Protein 4LE1 (pdb70)

InterPro domains:
  IPR000792 Transcription regulator LuxR, C-terminal [PF00196] (137-190)
  IPR000792 Transcription regulator LuxR, C-terminal [PR00038] (138-152)
  IPR000792 Transcription regulator LuxR, C-terminal [PR00038] (152-168)
  IPR000792 Transcription regulator LuxR, C-terminal [PR00038] (168-180)
  IPR000792 Transcription regulator LuxR, C-terminal [PS50043] (131-196)
  IPR000792 Transcription regulator LuxR, C-terminal [SM00421] (135-192)
  IPR000792 Transcription regulator LuxR, C-terminal [cd06170] (138-194)
  IPR001789 Signal transduction response regulator, receiver domain [PF00072] (4-114)
  IPR001789 Signal transduction response regulator, receiver domain [PS50110] (3-117)
  IPR001789 Signal transduction response regulator, receiver domain [SM00448] (2-113)
  IPR011006 CheY-like superfamily [SSF52172] (1-129)
  IPR016032 Signal transduction response regulator, C-terminal effector [SSF46894] (122-198)
  IPR036388 Winged helix-like DNA-binding domain superfamily [G3DSA:1.10.10.10] (134-198)
  IPR039420 Transcriptional regulatory protein WalR-like [PTHR43214] (1-197)

Solvent-accessible surface area: 13191 Å² total; per-residue (Å²): 153,23,12,0,3,0,18,51,3,92,88,168,151,12,8,53,38,0,61,95,4,71,135,60,142,52,3,59,21,16,14,102,35,30,60,48,120,89,14,20,76,27,0,83,44,128,17,4,22,0,0,0,4,28,5,38,15,130,93,52,79,8,0,69,44,0,47,111,10,108,42,4,31,13,63,3,0,0,17,0,63,97,6,60,108,47,37,71,55,96,0,61,182,8,35,0,72,0,0,14,37,83,133,34,83,56,129,99,10,4,74,3,0,73,33,1,61,118,67,125,137,61,26,14,87,92,1,91,94,89,56,106,159,20,28,0,2,1,10,26,2,94,75,170,151,11,8,60,33,0,62,83,4,66,141,61,143,50,1,79,20,43,15,119,34,35,50,52,117,97,14,16,74,52,0,127,84,56,118,5,42,0,0,0,6,20,9,41,19,128,93,94,85,19,3,89,30,1,45,106,7,115,129,22,67,13,58,3,0,0,16,0,63,115,39,6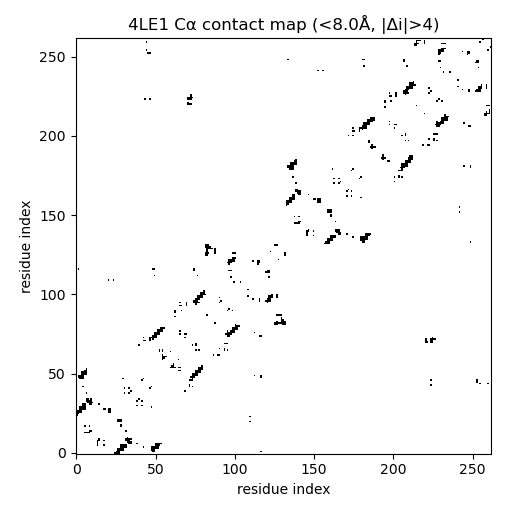1,132,36,46,12,81,79,0,7,106,8,39,3,50,0,0,15,34,85,135,48,97,51,63,40,10,5,87,4,0,72,34,1,62,118,45,124,53,61,19,15,95,115,0,48,78,144

Foldseek 3Di:
DAEEEEAPLVDPVNVVLQVVQCVDPPYHYPPHPQYDVSSVVCCQVVVGQAYEYEQPDPPPHDCVVVLSCLPSNHAYAYEYAAAEAPRLVSCVVSNHQHYDHPPDDSVVVSVSSVCVSVVHRYYDPRHNDRTD/DAEEEEAPLVDDVNVVLQVVQCVDPPYHYPDHPDYDVRSVVCCQVVVGQAYEYEQPDPPDHGCVVVLSCLPSNHAYAYEYAAADPPPLVSCVVSVHQHYDHPPDDSVVVSVSSVCVSVVHRHYDPRHNVD

GO terms:
  GO:0005515 protein binding (F, IPI)

Nearest PDB structures (foldseek):
  4le1-assembly1_A  TM=1.008E+00  e=4.288E-28  Bacillus subtilis subsp. subtilis str. 168
  5iul-assembly1_C  TM=8.807E-01  e=6.586E-21  Bacillus subtilis subsp. subtilis str. 168
  7ssi-assembly1_C  TM=8.775E-01  e=3.145E-20  Bacillus subtilis subsp. subtilis str. 168
  4ldz-assembly1_B  TM=8.624E-01  e=1.949E-19  Bacillus subtilis subsp. subtilis str. 168
  2qv0-assembly1_A  TM=7.656E-01  e=1.553E-06  Klebsiella pneumoniae

Structure (mmCIF, N/CA/C/O backbone):
data_4LE1
#
_entry.id   4LE1
#
_cell.length_a   45.732
_cell.length_b   91.634
_cell.length_c   62.106
_cell.angle_alpha   90.000
_cell.angle_beta   90.000
_cell.angle_gamma   90.000
#
_symmetry.space_group_name_H-M   'P 21 21 2'
#
loop_
_entity.id
_entity.type
_entity.pdbx_description
1 polymer 'Transcriptional regulatory protein DesR'
2 non-polymer GLYCEROL
3 non-polymer 'SULFATE ION'
4 non-polymer 'ACETATE ION'
5 water water
#
loop_
_atom_site.group_PDB
_atom_site.id
_atom_site.type_symbol
_atom_site.label_atom_id
_atom_site.label_alt_id
_atom_site.label_comp_id
_atom_site.label_asym_id
_atom_site.label_entity_id
_atom_site.label_seq_id
_atom_site.pdbx_PDB_ins_code
_atom_site.Cartn_x
_atom_site.Cartn_y
_atom_site.Cartn_z
_atom_site.occupancy
_atom_site.B_iso_or_equiv
_atom_site.auth_seq_id
_atom_site.auth_comp_id
_atom_site.auth_asym_id
_atom_site.auth_atom_id
_atom_site.pdbx_PDB_model_num
A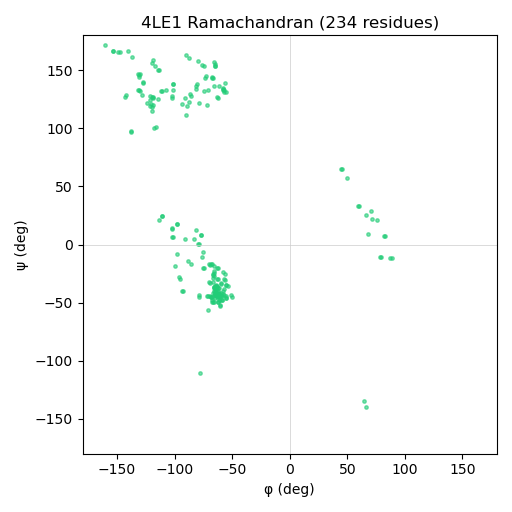TOM 1 N N . MET A 1 5 ? 13.651 14.289 26.047 1.00 34.46 1 MET A N 1
ATOM 2 C CA . MET A 1 5 ? 12.797 13.364 25.284 1.00 32.63 1 MET A CA 1
ATOM 3 C C . MET A 1 5 ? 12.845 13.648 23.800 1.00 30.77 1 MET A C 1
ATOM 4 O O . MET A 1 5 ? 12.755 14.805 23.389 1.00 30.66 1 MET A O 1
ATOM 9 N N . ILE A 1 6 ? 12.911 12.586 22.993 1.00 23.43 2 ILE A N 1
ATOM 10 C CA . ILE A 1 6 ? 12.897 12.687 21.534 1.00 19.27 2 ILE A CA 1
ATOM 11 C C . ILE A 1 6 ? 11.449 12.917 21.068 1.00 21.31 2 ILE A C 1
ATOM 12 O O . ILE A 1 6 ? 10.587 12.081 21.345 1.00 19.65 2 ILE A O 1
ATOM 17 N N . SER A 1 7 ? 11.191 14.034 20.354 1.00 17.18 3 SER A N 1
ATOM 18 C CA . SER A 1 7 ? 9.856 14.325 19.811 1.00 16.98 3 SER A CA 1
ATOM 19 C C . SER A 1 7 ? 9.711 13.648 18.447 1.00 20.21 3 SER A C 1
ATOM 20 O O . SER A 1 7 ? 10.598 13.761 17.595 1.00 18.92 3 SER A O 1
ATOM 23 N N . ILE A 1 8 ? 8.612 12.904 18.265 1.00 15.94 4 ILE A N 1
ATOM 24 C CA . ILE A 1 8 ? 8.363 12.136 17.042 1.00 15.08 4 ILE A CA 1
ATOM 25 C C . ILE A 1 8 ? 7.075 12.542 16.378 1.00 18.32 4 ILE A C 1
ATOM 26 O O . ILE A 1 8 ? 6.020 12.526 17.010 1.00 18.47 4 ILE A O 1
ATOM 31 N N . PHE A 1 9 ? 7.156 12.861 15.093 1.00 15.74 5 PHE A N 1
ATOM 32 C CA . PHE A 1 9 ? 6.000 13.180 14.269 1.00 15.09 5 PHE A CA 1
ATOM 33 C C . PHE A 1 9 ? 5.793 11.993 13.339 1.00 18.77 5 PHE A C 1
ATOM 34 O O . PHE A 1 9 ? 6.747 11.528 12.721 1.00 18.83 5 PHE A O 1
ATOM 42 N N . ILE A 1 10 ? 4.551 11.509 13.219 1.00 14.95 6 ILE A N 1
ATOM 43 C CA . ILE A 1 10 ? 4.262 10.374 12.332 1.00 13.47 6 ILE A CA 1
ATOM 44 C C . ILE A 1 10 ? 3.272 10.823 11.295 1.00 18.22 6 ILE A C 1
ATOM 45 O O . ILE A 1 10 ? 2.143 11.147 11.652 1.00 17.83 6 ILE A O 1
ATOM 50 N N . ALA A 1 11 ? 3.687 10.850 10.006 1.00 14.59 7 ALA A N 1
ATOM 51 C CA . ALA A 1 11 ? 2.791 11.297 8.951 1.00 15.71 7 ALA A CA 1
ATOM 52 C C . ALA A 1 11 ? 1.570 10.377 8.882 1.00 18.98 7 ALA A C 1
ATOM 53 O O . ALA A 1 11 ? 1.704 9.155 8.976 1.00 18.50 7 ALA A O 1
ATOM 55 N N . GLU A 1 12 ? 0.387 10.984 8.735 1.00 16.12 8 GLU A N 1
ATOM 56 C CA . GLU A 1 12 ? -0.897 10.294 8.570 1.00 15.61 8 GLU A CA 1
ATOM 57 C C . GLU A 1 12 ? -1.273 9.367 9.730 1.00 19.46 8 GLU A C 1
ATOM 58 O O . GLU A 1 12 ? -1.948 8.359 9.519 1.00 19.91 8 GLU A O 1
ATOM 64 N N . ASP A 1 13 ? -0.882 9.742 10.961 1.00 14.49 9 ASP A N 1
ATOM 65 C CA . ASP A 1 13 ? -1.168 8.941 12.145 1.00 13.45 9 ASP A CA 1
ATOM 66 C C . ASP A 1 13 ? -2.607 9.025 12.700 1.00 19.05 9 ASP A C 1
ATOM 67 O O . ASP A 1 13 ? -2.888 8.457 13.757 1.00 17.99 9 ASP A O 1
ATOM 72 N N . GLN A 1 14 ? -3.537 9.684 11.960 1.00 18.61 10 GLN A N 1
ATOM 73 C CA . GLN A 1 14 ? -4.971 9.652 12.295 1.00 19.44 10 GLN A CA 1
ATOM 74 C C . GLN A 1 14 ? -5.469 8.265 11.883 1.00 22.61 10 GLN A C 1
ATOM 75 O O . GLN A 1 14 ? -6.515 7.816 12.347 1.00 23.53 10 GLN A O 1
ATOM 81 N N . GLN A 1 15 ? -4.708 7.594 10.987 1.00 16.93 11 GLN A N 1
ATOM 82 C CA . GLN A 1 15 ? -5.018 6.253 10.524 1.00 17.47 11 GLN A CA 1
ATOM 83 C C . GLN A 1 15 ? -4.691 5.291 11.651 1.00 21.49 11 GLN A C 1
ATOM 84 O O . GLN A 1 15 ? -3.732 5.525 12.390 1.00 19.15 11 GLN A O 1
ATOM 90 N N . MET A 1 16 ? -5.502 4.245 11.816 1.00 19.47 12 MET A N 1
ATOM 91 C CA . MET A 1 16 ? -5.343 3.327 12.943 1.00 19.51 12 MET A CA 1
ATOM 92 C C . MET A 1 16 ? -4.004 2.618 13.096 1.00 21.18 12 MET A C 1
ATOM 93 O O . MET A 1 16 ? -3.522 2.524 14.217 1.00 19.60 12 MET A O 1
ATOM 98 N N . LEU A 1 17 ? -3.387 2.167 12.000 1.00 17.42 13 LEU A N 1
ATOM 99 C CA . LEU A 1 17 ? -2.097 1.464 12.066 1.00 17.49 13 LEU A CA 1
ATOM 100 C C . LEU A 1 17 ? -0.959 2.381 12.508 1.00 19.27 13 LEU A C 1
ATOM 101 O O . LEU A 1 17 ? -0.222 2.037 13.432 1.00 18.53 13 LEU A O 1
ATOM 106 N N . LEU A 1 18 ? -0.840 3.564 11.877 1.00 15.61 14 LEU A N 1
ATOM 107 C CA . LEU A 1 18 ? 0.196 4.538 12.219 1.00 14.37 14 LEU A CA 1
ATOM 108 C C . LEU A 1 18 ? -0.035 5.159 13.598 1.00 17.65 14 LEU A C 1
ATOM 109 O O . LEU A 1 18 ? 0.936 5.433 14.300 1.00 16.96 14 LEU A O 1
ATOM 114 N N . GLY A 1 19 ? -1.309 5.326 13.981 1.00 14.63 15 GLY A N 1
ATOM 115 C CA . GLY A 1 19 ? -1.701 5.796 15.306 1.00 14.40 15 GLY A CA 1
ATOM 116 C C . GLY A 1 19 ? -1.295 4.775 16.358 1.00 17.42 15 GLY A C 1
ATOM 117 O O . GLY A 1 19 ? -0.753 5.143 17.403 1.00 16.67 15 GLY A O 1
ATOM 118 N N . ALA A 1 20 ? -1.512 3.472 16.057 1.00 14.16 16 ALA A N 1
ATOM 119 C CA . ALA A 1 20 ? -1.131 2.367 16.948 1.00 14.23 16 ALA A CA 1
ATOM 120 C C . ALA A 1 20 ? 0.402 2.311 17.123 1.00 17.60 16 ALA A C 1
ATOM 121 O O . ALA A 1 20 ? 0.877 2.127 18.243 1.00 17.67 16 ALA A O 1
ATOM 123 N N . LEU A 1 21 ? 1.165 2.514 16.035 1.00 15.38 17 LEU A N 1
ATOM 124 C CA . LEU A 1 21 ? 2.634 2.547 16.099 1.00 14.74 17 LEU A CA 1
ATOM 125 C C . LEU A 1 21 ? 3.118 3.681 17.034 1.00 17.48 17 LEU A C 1
ATOM 126 O O . LEU A 1 21 ? 3.974 3.435 17.880 1.00 18.68 17 LEU A O 1
ATOM 131 N N . GLY A 1 22 ? 2.507 4.857 16.912 1.00 12.95 18 GLY A N 1
ATOM 132 C CA . GLY A 1 22 ? 2.786 6.009 17.759 1.00 13.24 18 GLY A CA 1
ATOM 133 C C . GLY A 1 22 ? 2.466 5.764 19.228 1.00 17.99 18 GLY A C 1
ATOM 134 O O . GLY A 1 22 ? 3.234 6.171 20.101 1.00 17.26 18 GLY A O 1
ATOM 135 N N . SER A 1 23 ? 1.347 5.077 19.518 1.00 16.20 19 SER A N 1
ATOM 136 C CA . SER A 1 23 ? 0.964 4.746 20.889 1.00 17.81 19 SER A CA 1
ATOM 137 C C . SER A 1 23 ? 2.047 3.863 21.537 1.00 21.28 19 SER A C 1
ATOM 138 O O . SER A 1 23 ? 2.460 4.126 22.675 1.00 19.58 19 SER A O 1
ATOM 141 N N . LEU A 1 24 ? 2.543 2.874 20.776 1.00 18.57 20 LEU A N 1
ATOM 142 C CA . LEU A 1 24 ? 3.620 1.959 21.190 1.00 19.61 20 LEU A CA 1
ATOM 143 C C . LEU A 1 24 ? 4.932 2.739 21.487 1.00 20.03 20 LEU A C 1
ATOM 144 O O . LEU A 1 24 ? 5.577 2.487 22.506 1.00 18.07 20 LEU A O 1
ATOM 149 N N A LEU A 1 25 ? 5.306 3.685 20.607 0.50 15.25 21 LEU A N 1
ATOM 150 N N B LEU A 1 25 ? 5.303 3.683 20.605 0.50 15.06 21 LEU A N 1
ATOM 151 C CA A LEU A 1 25 ? 6.509 4.508 20.794 0.50 14.65 21 LEU A CA 1
ATOM 152 C CA B LEU A 1 25 ? 6.505 4.507 20.779 0.50 14.35 21 LEU A CA 1
ATOM 153 C C A LEU A 1 25 ? 6.402 5.405 22.012 0.50 19.96 21 LEU A C 1
ATOM 154 C C B LEU A 1 25 ? 6.404 5.421 21.984 0.50 19.30 21 LEU A C 1
ATOM 155 O O A LEU A 1 25 ? 7.408 5.658 22.670 0.50 19.66 21 LEU A O 1
ATOM 156 O O B LEU A 1 25 ? 7.409 5.648 22.653 0.50 19.00 21 LEU A O 1
ATOM 165 N N A ASN A 1 26 ? 5.173 5.839 22.347 0.50 17.28 22 ASN A N 1
ATOM 166 N N B ASN A 1 26 ? 5.185 5.902 22.296 0.50 16.29 22 ASN A N 1
ATOM 167 C CA A ASN A 1 26 ? 4.899 6.667 23.519 0.50 18.44 22 ASN A CA 1
ATOM 168 C CA B ASN A 1 26 ? 4.950 6.761 23.455 0.50 17.30 22 ASN A CA 1
ATOM 169 C C A ASN A 1 26 ? 5.146 5.945 24.847 0.50 22.30 22 ASN A C 1
ATOM 170 C C B ASN A 1 26 ? 5.138 6.030 24.802 0.50 21.27 22 ASN A C 1
ATOM 171 O O A ASN A 1 26 ? 5.262 6.606 25.877 0.50 22.98 22 ASN A O 1
ATOM 172 O O B ASN A 1 26 ? 5.196 6.688 25.838 0.50 21.90 22 ASN A O 1
ATOM 181 N N A LEU A 1 27 ? 5.257 4.600 24.820 0.50 19.04 23 LEU A N 1
ATOM 182 N N B LEU A 1 27 ? 5.274 4.682 24.780 0.50 18.19 23 LEU A N 1
ATOM 183 C CA A LEU A 1 27 ? 5.570 3.795 26.007 0.50 20.86 23 LEU A CA 1
ATOM 184 C CA B LEU A 1 27 ? 5.550 3.868 25.974 0.50 20.16 23 LEU A CA 1
ATOM 185 C C A LEU A 1 27 ? 7.056 3.915 26.362 0.50 26.37 23 LEU A C 1
ATOM 186 C C B LEU A 1 27 ? 7.031 3.970 26.361 0.50 26.13 23 LEU A C 1
ATOM 187 O O A LEU A 1 27 ? 7.447 3.572 27.481 0.50 27.64 23 LEU A O 1
ATOM 188 O O B LEU A 1 27 ? 7.394 3.650 27.494 0.50 27.53 23 LEU A O 1
ATOM 197 N N . GLU A 1 28 ? 7.886 4.393 25.408 1.00 22.62 24 GLU A N 1
ATOM 198 C CA . GLU A 1 28 ? 9.323 4.572 25.639 1.00 23.03 24 GLU A CA 1
ATOM 199 C C . GLU A 1 28 ? 9.506 5.787 26.549 1.00 28.81 24 GLU A C 1
ATOM 200 O O . GLU A 1 28 ? 8.864 6.820 26.333 1.00 27.16 24 GLU A O 1
ATOM 206 N N . ASP A 1 29 ? 10.328 5.640 27.599 1.00 28.68 25 ASP A N 1
ATOM 207 C CA . ASP A 1 29 ? 10.581 6.687 28.601 1.00 29.88 25 ASP A CA 1
ATOM 208 C C . ASP A 1 29 ? 11.173 7.969 27.996 1.00 34.27 25 ASP A C 1
ATOM 209 O O . ASP A 1 29 ? 10.888 9.065 28.478 1.00 35.05 25 ASP A O 1
ATOM 214 N N . ASP A 1 30 ? 11.986 7.819 26.944 1.00 28.16 26 ASP A N 1
ATOM 215 C CA . ASP A 1 30 ? 12.720 8.901 26.289 1.00 26.78 26 ASP A CA 1
ATOM 216 C C . ASP A 1 30 ? 12.114 9.394 24.964 1.00 27.90 26 ASP A C 1
ATOM 217 O O . ASP A 1 30 ? 12.788 10.114 24.227 1.00 27.30 26 ASP A O 1
ATOM 222 N N . MET A 1 31 ? 10.864 9.021 24.664 1.00 23.41 27 MET A N 1
ATOM 223 C CA . MET A 1 31 ? 10.189 9.378 23.412 1.00 21.48 27 MET A CA 1
ATOM 224 C C . MET A 1 31 ? 8.796 9.929 23.622 1.00 26.80 27 MET A C 1
ATOM 225 O O . MET A 1 31 ? 8.093 9.512 24.533 1.00 27.62 27 MET A O 1
ATOM 230 N N . GLU A 1 32 ? 8.390 10.855 22.749 1.00 23.19 28 GLU A N 1
ATOM 231 C CA . GLU A 1 32 ? 7.060 11.447 22.790 1.00 23.03 28 GLU A CA 1
ATOM 232 C C . GLU A 1 32 ? 6.551 11.668 21.363 1.00 23.99 28 GLU A C 1
ATOM 233 O O . GLU A 1 32 ? 7.266 12.232 20.538 1.00 21.80 28 GLU A O 1
ATOM 239 N N . VAL A 1 33 ? 5.339 11.193 21.066 1.00 20.17 29 VAL A N 1
ATOM 240 C CA . VAL A 1 33 ? 4.744 11.382 19.739 1.00 18.86 29 VAL A CA 1
ATOM 241 C C . VAL A 1 33 ? 3.962 12.679 19.813 1.00 22.73 29 VAL A C 1
ATOM 242 O O . VAL A 1 33 ? 3.150 12.864 20.721 1.00 23.37 29 VAL A O 1
ATOM 246 N N . VAL A 1 34 ? 4.251 13.591 18.891 1.00 16.56 30 VAL A N 1
ATOM 247 C CA . VAL A 1 34 ? 3.634 14.913 18.844 1.00 16.75 30 VAL A CA 1
ATOM 248 C C . VAL A 1 34 ? 2.879 15.115 17.531 1.00 20.27 30 VAL A C 1
ATOM 249 O O . VAL A 1 34 ? 3.179 14.456 16.535 1.00 18.13 30 VAL A O 1
ATOM 253 N N . GLY A 1 35 ? 1.902 16.013 17.545 1.00 19.44 31 GLY A N 1
ATOM 254 C CA . GLY A 1 35 ? 1.113 16.332 16.359 1.00 19.58 31 GLY A CA 1
ATOM 255 C C . GLY A 1 35 ? 0.227 15.225 15.840 1.00 22.06 31 GLY A C 1
ATOM 256 O O . GLY A 1 35 ? -0.111 15.221 14.654 1.00 19.81 31 GLY A O 1
ATOM 257 N N . LYS A 1 36 ? -0.175 14.298 16.713 1.00 20.96 32 LYS A N 1
ATOM 258 C CA . LYS A 1 36 ? -1.040 13.178 16.329 1.00 21.95 32 LYS A CA 1
ATOM 259 C C . LYS A 1 36 ? -2.352 13.656 15.702 1.00 27.76 32 LYS A C 1
ATOM 260 O O . LYS A 1 36 ? -2.992 14.554 16.240 1.00 28.29 32 LYS A O 1
ATOM 266 N N . GLY A 1 37 ? -2.703 13.082 14.553 1.00 25.38 33 GLY A N 1
ATOM 267 C CA . GLY A 1 37 ? -3.931 13.413 13.833 1.00 25.87 33 GLY A CA 1
ATOM 268 C C . GLY A 1 37 ? -3.816 14.549 12.841 1.00 31.34 33 GLY A C 1
ATOM 269 O O . GLY A 1 37 ? -4.729 14.749 12.042 1.00 31.85 33 GLY A O 1
ATOM 270 N N . THR A 1 38 ? -2.710 15.301 12.866 1.00 28.22 34 THR A N 1
ATOM 271 C CA . THR A 1 38 ? -2.542 16.414 11.930 1.00 28.64 34 THR A CA 1
ATOM 272 C C . THR A 1 38 ? -2.223 15.871 10.541 1.00 32.18 34 THR A C 1
ATOM 273 O O . THR A 1 38 ? -1.382 14.975 10.401 1.00 30.05 34 THR A O 1
ATOM 277 N N . THR A 1 39 ? -2.926 16.372 9.526 1.00 30.03 35 THR A N 1
ATOM 278 C CA . THR A 1 39 ? -2.742 15.938 8.139 1.00 30.52 35 THR A CA 1
ATOM 279 C C . THR A 1 39 ? -2.823 17.137 7.184 1.00 38.56 35 THR A C 1
ATOM 280 O O . THR A 1 39 ? -3.236 18.215 7.606 1.00 40.19 35 THR A O 1
ATOM 284 N N . GLY A 1 40 ? -2.414 16.948 5.931 1.00 37.01 36 GLY A N 1
ATOM 285 C CA . GLY A 1 40 ? -2.425 17.992 4.909 1.00 39.42 36 GLY A CA 1
ATOM 286 C C . GLY A 1 40 ? -1.455 19.123 5.194 1.00 45.47 36 GLY A C 1
ATOM 287 O O . GLY A 1 40 ? -0.340 18.880 5.666 1.00 44.07 36 GLY A O 1
ATOM 288 N N . GLN A 1 41 ? -1.881 20.373 4.916 1.00 44.90 37 GLN A N 1
ATOM 289 C CA . GLN A 1 41 ? -1.084 21.583 5.157 1.00 45.49 37 GLN A CA 1
ATOM 290 C C . GLN A 1 41 ? -0.846 21.786 6.653 1.00 48.58 37 GLN A C 1
ATOM 291 O O . GLN A 1 41 ? 0.250 22.193 7.043 1.00 48.52 37 GLN A O 1
ATOM 297 N N . ASP A 1 42 ? -1.868 21.452 7.475 1.00 44.17 38 ASP A N 1
ATOM 298 C CA . ASP A 1 42 ? -1.900 21.476 8.942 1.00 43.81 38 ASP A CA 1
ATOM 299 C C . ASP A 1 42 ? -0.720 20.663 9.530 1.00 44.93 38 ASP A C 1
ATOM 300 O O . ASP A 1 42 ? -0.160 21.047 10.562 1.00 44.39 38 ASP A O 1
ATOM 305 N N . ALA A 1 43 ? -0.352 19.549 8.861 1.00 38.73 39 ALA A N 1
ATOM 306 C CA . ALA A 1 43 ? 0.775 18.689 9.221 1.00 36.02 39 ALA A CA 1
ATOM 307 C C . ALA A 1 43 ? 2.095 19.404 8.914 1.00 39.27 39 ALA A C 1
ATOM 308 O O . ALA A 1 43 ? 2.910 19.571 9.825 1.00 36.35 39 ALA A O 1
ATOM 310 N N . VAL A 1 44 ? 2.295 19.843 7.633 1.00 37.19 40 VAL A N 1
ATOM 311 C CA . VAL A 1 44 ? 3.491 20.565 7.164 1.00 37.96 40 VAL A CA 1
ATOM 312 C C . VAL A 1 44 ? 3.755 21.761 8.108 1.00 40.68 40 VAL A C 1
ATOM 313 O O . VAL A 1 44 ? 4.899 21.971 8.525 1.00 39.96 40 VAL A O 1
ATOM 317 N N . ASP A 1 45 ? 2.676 22.493 8.477 1.00 36.73 41 ASP A N 1
ATOM 318 C CA . ASP A 1 45 ? 2.705 23.626 9.404 1.00 37.65 41 ASP A CA 1
ATOM 319 C C . ASP A 1 45 ? 3.145 23.190 10.794 1.00 38.96 41 ASP A C 1
ATOM 320 O O . ASP A 1 45 ? 3.923 23.903 11.426 1.00 39.20 41 ASP A O 1
ATOM 325 N N . PHE A 1 46 ? 2.643 22.025 11.277 1.00 32.40 42 PHE A N 1
ATOM 326 C CA . PHE A 1 46 ? 3.025 21.510 12.592 1.00 29.69 42 PHE A CA 1
ATOM 327 C C . PHE A 1 46 ? 4.529 21.261 12.616 1.00 30.76 42 PHE A C 1
ATOM 328 O O . PHE A 1 46 ? 5.195 21.749 13.518 1.00 31.71 42 PHE A O 1
ATOM 336 N N . VAL A 1 47 ? 5.049 20.508 11.629 1.00 25.87 43 VAL A N 1
ATOM 337 C CA . VAL A 1 47 ? 6.469 20.155 11.498 1.00 24.92 43 VAL A CA 1
ATOM 338 C C . VAL A 1 47 ? 7.355 21.428 11.476 1.00 31.54 43 VAL A C 1
ATOM 339 O O . VAL A 1 47 ? 8.347 21.489 12.197 1.00 30.08 43 VAL A O 1
ATOM 343 N N . LYS A 1 48 ? 6.950 22.449 10.712 1.00 30.67 44 LYS A N 1
ATOM 344 C CA . LYS A 1 48 ? 7.702 23.704 10.600 1.00 32.89 44 LYS A CA 1
ATOM 345 C C . LYS A 1 48 ? 7.700 24.558 11.887 1.00 37.59 44 LYS A C 1
ATOM 346 O O . LYS A 1 48 ? 8.756 25.048 12.293 1.00 38.36 44 LYS A O 1
ATOM 352 N N . LYS A 1 49 ? 6.533 24.710 12.539 1.00 33.74 45 LYS A N 1
ATOM 353 C CA . LYS A 1 49 ? 6.384 25.494 13.768 1.00 34.27 45 LYS A CA 1
ATOM 354 C C . LYS A 1 49 ? 6.850 24.772 15.035 1.00 35.62 45 LYS A C 1
ATOM 355 O O . LYS A 1 49 ? 7.502 25.391 15.870 1.00 37.04 45 LYS A O 1
ATOM 357 N N . ARG A 1 50 ? 6.502 23.479 15.195 1.00 28.91 46 ARG A N 1
ATOM 358 C CA . ARG A 1 50 ? 6.858 22.710 16.391 1.00 27.21 46 ARG A CA 1
ATOM 359 C C . ARG A 1 50 ? 8.208 22.010 16.317 1.00 27.26 46 ARG A C 1
ATOM 360 O O . ARG A 1 50 ? 8.742 21.598 17.351 1.00 23.92 46 ARG A O 1
ATOM 368 N N . GLN A 1 51 ? 8.780 21.913 15.101 1.00 22.38 47 GLN A N 1
ATOM 369 C CA . GLN A 1 51 ? 10.096 21.326 14.857 1.00 20.83 47 GLN A CA 1
ATOM 370 C C . GLN A 1 51 ? 10.351 19.988 15.586 1.00 21.65 47 GLN A C 1
ATOM 371 O O . GLN A 1 51 ? 11.232 19.934 16.457 1.00 20.51 47 GLN A O 1
ATOM 377 N N . PRO A 1 52 ? 9.604 18.904 15.258 1.00 16.83 48 PRO A N 1
ATOM 378 C CA . PRO A 1 52 ? 9.867 17.615 15.925 1.00 15.54 48 PRO A CA 1
ATOM 379 C C . PRO A 1 52 ? 11.253 17.092 15.562 1.00 19.37 48 PRO A C 1
ATOM 380 O O . PRO A 1 52 ? 11.777 17.440 14.505 1.00 19.31 48 PRO A O 1
ATOM 384 N N . ASP A 1 53 ? 11.850 16.277 16.431 1.00 15.50 49 ASP A N 1
ATOM 385 C CA . ASP A 1 53 ? 13.197 15.757 16.182 1.00 14.86 49 ASP A CA 1
ATOM 386 C C . ASP A 1 53 ? 13.224 14.785 15.026 1.00 16.58 49 ASP A C 1
ATOM 387 O O . ASP A 1 53 ? 14.140 14.820 14.199 1.00 13.53 49 ASP A O 1
ATOM 392 N N . VAL A 1 54 ? 12.246 13.878 15.011 1.00 14.65 50 VAL A N 1
ATOM 393 C CA . VAL A 1 54 ? 12.134 12.774 14.072 1.00 13.74 50 VAL A CA 1
ATOM 394 C C . VAL A 1 54 ? 10.764 12.760 13.404 1.00 18.28 50 VAL A C 1
ATOM 395 O O . VAL A 1 54 ? 9.747 13.015 14.066 1.00 17.63 50 VAL A O 1
ATOM 399 N N . CYS A 1 55 ? 10.745 12.477 12.081 1.00 15.90 51 CYS A N 1
ATOM 400 C CA . CYS A 1 55 ? 9.533 12.323 11.270 1.00 15.53 51 CYS A CA 1
ATOM 401 C C . CYS A 1 55 ? 9.503 10.890 10.704 1.00 17.47 51 CYS A C 1
ATOM 402 O O . CYS A 1 55 ? 10.408 10.510 9.971 1.00 16.50 51 CYS A O 1
ATOM 405 N N . ILE A 1 56 ? 8.463 10.108 11.026 1.00 14.43 52 ILE A N 1
ATOM 406 C CA . ILE A 1 56 ? 8.306 8.734 10.522 1.00 12.89 52 ILE A CA 1
ATOM 407 C C . ILE A 1 56 ? 7.272 8.715 9.401 1.00 18.73 52 ILE A C 1
ATOM 408 O O . ILE A 1 56 ? 6.157 9.211 9.579 1.00 15.70 52 ILE A O 1
ATOM 413 N N . MET A 1 57 ? 7.643 8.139 8.248 1.00 18.39 53 MET A N 1
ATOM 414 C CA . MET A 1 57 ? 6.737 8.073 7.109 1.00 21.80 53 MET A CA 1
ATOM 415 C C . MET A 1 57 ? 6.634 6.670 6.531 1.00 21.18 53 MET A C 1
ATOM 416 O O . MET A 1 57 ? 7.650 6.036 6.235 1.00 18.72 53 MET A O 1
ATOM 421 N N . ASP A 1 58 ? 5.400 6.218 6.303 1.00 16.44 54 ASP A N 1
ATOM 422 C CA . ASP A 1 58 ? 5.114 4.979 5.611 1.00 15.47 54 ASP A CA 1
ATOM 423 C C . ASP A 1 58 ? 5.012 5.379 4.119 1.00 19.34 54 ASP A C 1
ATOM 424 O O . ASP A 1 58 ? 4.092 6.091 3.726 1.00 19.67 54 ASP A O 1
ATOM 429 N N . ILE A 1 59 ? 5.969 4.943 3.298 1.00 15.52 55 ILE A N 1
ATOM 430 C CA . ILE A 1 59 ? 5.971 5.318 1.874 1.00 16.58 55 ILE A CA 1
ATOM 431 C C . ILE A 1 59 ? 5.078 4.460 0.982 1.00 21.81 55 ILE A C 1
ATOM 432 O O . ILE A 1 59 ? 5.072 4.648 -0.245 1.00 23.41 55 ILE A O 1
ATOM 437 N N . GLU A 1 60 ? 4.328 3.534 1.584 1.00 17.64 56 GLU A N 1
ATOM 438 C CA . GLU A 1 60 ? 3.446 2.627 0.835 1.00 18.47 56 GLU A CA 1
ATOM 439 C C . GLU A 1 60 ? 1.978 2.899 1.059 1.00 24.19 56 GLU A C 1
ATOM 440 O O . GLU A 1 60 ? 1.147 2.026 0.815 1.00 24.67 56 GLU A O 1
ATOM 446 N N A MET A 1 61 ? 1.657 4.116 1.506 0.50 20.73 57 MET A N 1
ATOM 447 N N B MET A 1 61 ? 1.652 4.116 1.511 0.50 21.12 57 MET A N 1
ATOM 448 C CA A MET A 1 61 ? 0.289 4.549 1.765 0.50 21.68 57 MET A CA 1
ATOM 449 C CA B MET A 1 61 ? 0.283 4.548 1.788 0.50 22.22 57 MET A CA 1
ATOM 450 C C A MET A 1 61 ? -0.424 4.819 0.447 0.50 27.19 57 MET A C 1
ATOM 451 C C B MET A 1 61 ? -0.454 4.864 0.492 0.50 28.14 57 MET A C 1
ATOM 452 O O A MET A 1 61 ? 0.101 5.586 -0.359 0.50 27.87 57 MET A O 1
ATOM 453 O O B MET A 1 61 ? -0.005 5.752 -0.227 0.50 28.58 57 MET A O 1
ATOM 462 N N A PRO A 1 62 ? -1.583 4.172 0.172 0.50 24.79 58 PRO A N 1
ATOM 463 N N B PRO A 1 62 ? -1.571 4.167 0.162 0.50 26.47 58 PRO A N 1
ATOM 464 C CA A PRO A 1 62 ? -2.264 4.394 -1.116 0.50 26.13 58 PRO A CA 1
ATOM 465 C CA B PRO A 1 62 ? -2.270 4.445 -1.109 0.50 28.12 58 PRO A CA 1
ATOM 466 C C A PRO A 1 62 ? -2.719 5.838 -1.292 0.50 30.20 58 PRO A C 1
ATOM 467 C C B PRO A 1 62 ? -2.779 5.878 -1.247 0.50 33.28 58 PRO A C 1
ATOM 468 O O A PRO A 1 62 ? -3.248 6.432 -0.351 0.50 29.06 58 PRO A O 1
ATOM 469 O O B PRO A 1 62 ? -3.130 6.500 -0.246 0.50 32.00 58 PRO A O 1
ATOM 476 N N A GLY A 1 63 ? -2.467 6.392 -2.477 0.50 28.53 59 GLY A N 1
ATOM 477 N N B GLY A 1 63 ? -2.799 6.383 -2.481 0.50 32.55 59 GLY A N 1
ATOM 478 C CA A GLY A 1 63 ? -2.777 7.783 -2.795 0.50 29.92 59 GLY A CA 1
ATOM 479 C CA B GLY A 1 63 ? -3.216 7.751 -2.776 0.50 34.24 59 GLY A CA 1
ATOM 480 C C A GLY A 1 63 ? -1.738 8.750 -2.247 0.50 34.94 59 GLY A C 1
ATOM 481 C C B GLY A 1 63 ? -2.074 8.709 -2.509 0.50 40.90 59 GLY A C 1
ATOM 482 O O A GLY A 1 63 ? -1.974 9.962 -2.219 0.50 36.46 59 GLY A O 1
ATOM 483 O O B GLY A 1 63 ? -1.340 9.072 -3.435 0.50 41.45 59 GLY A O 1
ATOM 484 N N A LYS A 1 64 ? -0.582 8.205 -1.794 0.50 30.13 60 LYS A N 1
ATOM 485 N N B LYS A 1 64 ? -1.874 9.074 -1.223 0.50 38.14 60 LYS A N 1
ATOM 486 C CA A LYS A 1 64 ? 0.584 8.905 -1.220 0.50 29.30 60 LYS A CA 1
ATOM 487 C CA B LYS A 1 64 ? -0.782 9.946 -0.777 0.50 38.15 60 LYS A CA 1
ATOM 488 C C A LYS A 1 64 ? 1.843 8.013 -1.327 0.50 3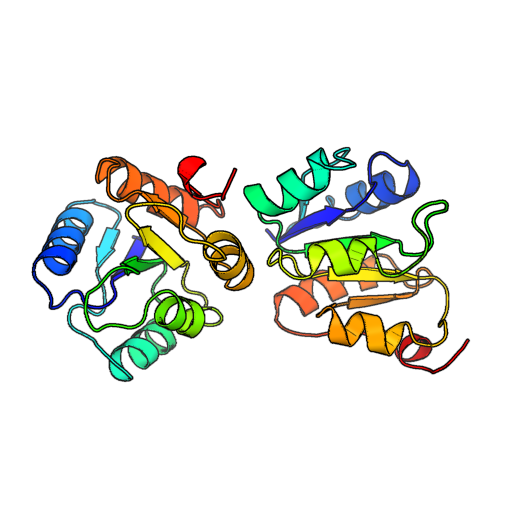4.65 60 LYS A C 1
ATOM 489 C C B LYS A 1 64 ? 0.498 9.088 -0.706 0.50 41.80 60 LYS A C 1
ATOM 490 O O A LYS A 1 64 ? 2.833 8.220 -0.607 0.50 32.95 60 LYS A O 1
ATOM 491 O O B LYS A 1 64 ? 1.043 8.870 0.374 0.50 39.32 60 LYS A O 1
ATOM 494 N N A THR A 1 65 ? 1.783 7.007 -2.231 0.50 33.49 61 THR A N 1
ATOM 495 N N B THR A 1 65 ? 0.953 8.597 -1.881 0.50 40.64 61 THR A N 1
ATOM 496 C CA A THR A 1 65 ? 2.842 6.030 -2.486 0.50 33.72 61 THR A CA 1
ATOM 497 C CA B THR A 1 65 ? 2.068 7.665 -2.052 0.50 40.86 61 THR A CA 1
ATOM 498 C C A THR A 1 65 ? 4.050 6.675 -3.151 0.50 40.02 61 THR A C 1
ATOM 499 C C B THR A 1 65 ? 3.421 8.270 -2.442 0.50 46.02 61 THR A C 1
ATOM 500 O O A THR A 1 65 ? 3.918 7.332 -4.187 0.50 41.21 61 THR A O 1
ATOM 501 O O B THR A 1 65 ? 3.539 9.482 -2.653 0.50 46.79 61 THR A O 1
ATOM 504 N N A GLY A 1 66 ? 5.211 6.485 -2.532 0.50 36.35 62 GLY A N 1
ATOM 505 N N B GLY A 1 66 ? 4.423 7.391 -2.515 0.50 41.49 62 GLY A N 1
ATOM 506 C CA A GLY A 1 66 ? 6.472 7.035 -3.005 0.50 36.77 62 GLY A CA 1
ATOM 507 C CA B GLY A 1 66 ? 5.788 7.696 -2.915 0.50 41.12 62 GLY A CA 1
ATOM 508 C C A GLY A 1 66 ? 7.159 7.930 -1.995 0.50 40.41 62 GLY A C 1
ATOM 509 C C B GLY A 1 66 ? 6.642 8.406 -1.890 0.50 42.59 62 GLY A C 1
ATOM 510 O O A GLY A 1 66 ? 6.676 8.112 -0.872 0.50 39.12 62 GLY A O 1
ATOM 511 O O B GLY A 1 66 ? 6.175 8.779 -0.809 0.50 41.03 62 GLY A O 1
ATOM 512 N N A LEU A 1 67 ? 8.288 8.510 -2.415 0.50 37.73 63 LEU A N 1
ATOM 513 N N B LEU A 1 67 ? 7.916 8.614 -2.265 0.50 38.70 63 LEU A N 1
ATOM 514 C CA A LEU A 1 67 ? 9.149 9.370 -1.610 0.50 36.91 63 LEU A CA 1
ATOM 515 C CA B LEU A 1 67 ? 8.936 9.305 -1.480 0.50 37.18 63 LEU A CA 1
ATOM 516 C C A LEU A 1 67 ? 8.751 10.849 -1.538 0.50 40.92 63 LEU A C 1
ATOM 517 C C B LEU A 1 67 ? 8.675 10.809 -1.460 0.50 41.01 63 LEU A C 1
ATOM 518 O O A LEU A 1 67 ? 9.399 11.588 -0.799 0.50 39.72 63 LEU A O 1
ATOM 519 O O B LEU A 1 67 ? 9.352 11.526 -0.726 0.50 39.79 63 LEU A O 1
ATOM 528 N N . GLU A 1 68 ? 7.698 11.281 -2.271 1.00 38.88 64 GLU A N 1
ATOM 529 C CA . GLU A 1 68 ? 7.291 12.694 -2.365 1.00 40.36 64 GLU A CA 1
ATOM 530 C C . GLU A 1 68 ? 6.961 13.391 -1.034 1.00 44.22 64 GLU A C 1
ATOM 531 O O . GLU A 1 68 ? 7.467 14.492 -0.793 1.00 44.13 64 GLU A O 1
ATOM 533 N N . ALA A 1 69 ? 6.163 12.728 -0.161 1.00 40.52 65 ALA A N 1
ATOM 534 C CA . ALA A 1 69 ? 5.792 13.238 1.169 1.00 39.78 65 ALA A CA 1
ATOM 535 C C . ALA A 1 69 ? 7.032 13.383 2.071 1.00 43.37 65 ALA A C 1
ATOM 536 O O . ALA A 1 69 ? 7.136 14.349 2.840 1.00 43.35 65 ALA A O 1
ATOM 538 N N . ALA A 1 70 ? 7.991 12.436 1.936 1.00 38.51 66 ALA A N 1
ATOM 539 C CA . ALA A 1 70 ? 9.253 12.473 2.669 1.00 37.23 66 ALA A CA 1
ATOM 540 C C . ALA A 1 70 ? 10.130 1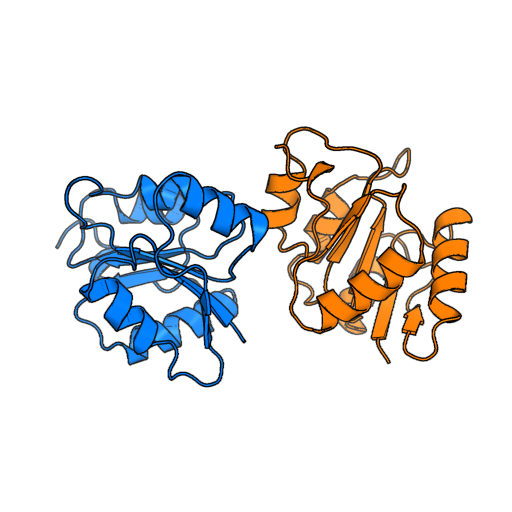3.587 2.095 1.00 41.32 66 ALA A C 1
ATOM 541 O O . ALA A 1 70 ? 10.676 14.371 2.867 1.00 40.90 66 ALA A O 1
ATOM 543 N N . GLU A 1 71 ? 10.203 13.703 0.747 1.00 39.37 67 GLU A N 1
ATOM 544 C CA . GLU A 1 71 ? 10.964 14.746 0.040 1.00 40.52 67 GLU A CA 1
ATOM 545 C C . GLU A 1 71 ? 10.420 16.153 0.361 1.00 44.64 67 GLU A C 1
ATOM 546 O O . GLU A 1 71 ? 11.187 17.107 0.369 1.00 45.08 67 GLU A O 1
ATOM 552 N N . GLU A 1 72 ? 9.108 16.263 0.662 1.00 40.65 68 GLU A N 1
ATOM 553 C CA . GLU A 1 72 ? 8.421 17.501 1.042 1.00 41.60 68 GLU A CA 1
ATOM 554 C C . GLU A 1 72 ? 8.923 18.019 2.414 1.00 45.31 68 GLU A C 1
ATOM 555 O O . GLU A 1 72 ? 8.826 19.221 2.679 1.00 45.54 68 GLU A O 1
ATOM 561 N N . LEU A 1 73 ? 9.424 17.108 3.286 1.00 40.17 69 LEU A N 1
ATOM 562 C CA . LEU A 1 73 ? 9.925 17.452 4.621 1.00 39.49 69 LEU A CA 1
ATOM 563 C C . LEU A 1 73 ? 11.456 17.498 4.713 1.00 43.62 69 LEU A C 1
ATOM 564 O O . LEU A 1 73 ? 11.986 17.686 5.812 1.00 43.63 69 LEU A O 1
ATOM 569 N N . LYS A 1 74 ? 12.167 17.361 3.567 1.00 40.12 70 LYS A N 1
ATOM 570 C CA . LYS A 1 74 ? 13.638 17.344 3.487 1.00 40.29 70 LYS A CA 1
ATOM 571 C C . LYS A 1 74 ? 14.345 18.576 4.067 1.00 44.77 70 LYS A C 1
ATOM 572 O O . LYS A 1 74 ? 15.478 18.455 4.535 1.00 44.57 70 LYS A O 1
ATOM 578 N N . ASP A 1 75 ? 13.688 19.748 4.021 1.00 42.14 71 ASP A N 1
ATOM 579 C CA . ASP A 1 75 ? 14.255 21.009 4.496 1.00 43.05 71 ASP A CA 1
ATOM 580 C C . ASP A 1 75 ? 13.580 21.564 5.760 1.00 44.66 71 ASP A C 1
ATOM 581 O O . ASP A 1 75 ? 13.671 22.763 6.028 1.00 45.59 71 ASP A O 1
ATOM 586 N N . THR A 1 76 ? 12.952 20.686 6.563 1.00 38.14 72 THR A N 1
ATOM 587 C CA . THR A 1 76 ? 12.270 21.077 7.810 1.00 36.32 72 THR A CA 1
ATOM 588 C C . THR A 1 76 ? 13.123 20.951 9.089 1.00 37.22 72 THR A C 1
ATOM 589 O O . THR A 1 76 ? 12.762 21.500 10.130 1.00 39.04 72 THR A O 1
ATOM 593 N N A GLY A 1 77 ? 14.251 20.262 8.988 0.50 31.48 73 GLY A N 1
ATOM 594 N N B GLY A 1 77 ? 14.183 20.165 9.022 0.50 31.34 73 GLY A N 1
ATOM 595 C CA A GLY A 1 77 ? 15.138 20.024 10.122 0.50 29.97 73 GLY A CA 1
ATOM 596 C CA B GLY A 1 77 ? 15.030 19.918 10.180 0.50 29.75 73 GLY A CA 1
ATOM 597 C C A GLY A 1 77 ? 14.804 18.729 10.834 0.50 28.55 73 GLY A C 1
ATOM 598 C C B GLY A 1 77 ? 14.728 18.602 10.871 0.50 28.07 73 GLY A C 1
ATOM 599 O O A GLY A 1 77 ? 15.547 18.288 11.709 0.50 27.56 73 GLY A O 1
ATOM 600 O O B GLY A 1 77 ? 15.584 18.091 11.593 0.50 27.07 73 GLY A O 1
ATOM 601 N N A CYS A 1 78 ? 13.673 18.118 10.461 0.50 22.34 74 CYS A N 1
ATOM 602 N N B CYS A 1 78 ? 13.512 18.033 10.676 0.50 21.91 74 CYS A N 1
ATOM 603 C CA A CYS A 1 78 ? 13.189 16.863 11.012 0.50 20.54 74 CYS A CA 1
ATOM 604 C CA B CYS A 1 78 ? 13.204 16.747 11.308 0.50 20.16 74 CYS A CA 1
ATOM 605 C C A CYS A 1 78 ? 14.027 15.714 10.446 0.50 22.81 74 CYS A C 1
ATOM 606 C C B CYS A 1 78 ? 13.923 15.601 10.602 0.50 22.15 74 CYS A C 1
ATOM 607 O O A CYS A 1 78 ? 14.290 15.694 9.245 0.50 22.34 74 CYS A O 1
ATOM 608 O O B CYS A 1 78 ? 13.985 15.583 9.372 0.50 21.61 74 CYS A O 1
ATOM 613 N N A LYS A 1 79 ? 14.458 14.770 11.307 0.50 17.96 75 LYS A N 1
ATOM 614 N N B LYS A 1 79 ? 14.552 14.703 11.386 0.50 16.70 75 LYS A N 1
ATOM 615 C CA A LYS A 1 79 ? 15.238 13.608 10.865 0.50 16.43 75 LYS A CA 1
ATOM 616 C CA B LYS A 1 79 ? 15.298 13.565 10.841 0.50 15.02 75 LYS A CA 1
ATOM 617 C C A LYS A 1 79 ? 14.240 12.548 10.376 0.50 17.92 75 LYS A C 1
ATOM 618 C C B LYS A 1 79 ? 14.302 12.497 10.379 0.50 17.23 75 LYS A C 1
ATOM 619 O O A LYS A 1 79 ? 13.456 12.026 11.166 0.50 16.93 75 LYS A O 1
ATOM 620 O O B LYS A 1 79 ? 13.575 11.927 11.191 0.50 16.21 75 LYS A O 1
ATOM 631 N N . ILE A 1 80 ? 14.219 12.294 9.064 1.00 13.35 76 ILE A N 1
ATOM 632 C CA . ILE A 1 80 ? 13.262 11.368 8.453 1.00 11.81 76 ILE A CA 1
ATOM 633 C C . ILE A 1 80 ? 13.634 9.905 8.570 1.00 14.28 76 ILE A C 1
ATOM 634 O O . ILE A 1 80 ? 14.755 9.501 8.243 1.00 14.03 76 ILE A O 1
ATOM 639 N N . ILE A 1 81 ? 12.643 9.109 8.940 1.00 10.23 77 ILE A N 1
ATOM 640 C CA . ILE A 1 81 ? 12.738 7.659 8.974 1.00 10.38 77 ILE A CA 1
ATOM 641 C C . ILE A 1 81 ? 11.608 7.138 8.109 1.00 15.33 77 ILE A C 1
ATOM 642 O O . ILE A 1 81 ? 10.443 7.431 8.371 1.00 15.62 77 ILE A O 1
ATOM 647 N N . ILE A 1 82 ? 11.957 6.371 7.078 1.00 11.28 78 ILE A N 1
ATOM 648 C CA . ILE A 1 82 ? 10.994 5.785 6.150 1.00 11.70 78 ILE A CA 1
ATOM 649 C C . ILE A 1 82 ? 10.758 4.315 6.464 1.00 12.94 78 ILE A C 1
ATOM 650 O O . ILE A 1 82 ? 11.709 3.584 6.717 1.00 13.10 78 ILE A O 1
ATOM 655 N N . LEU A 1 83 ? 9.490 3.880 6.396 1.00 12.13 79 LEU A N 1
ATOM 656 C CA . LEU A 1 83 ? 9.077 2.481 6.568 1.00 11.74 79 LEU A CA 1
ATOM 657 C C . LEU A 1 83 ? 8.585 1.962 5.220 1.00 15.35 79 LEU A C 1
ATOM 658 O O . LEU A 1 83 ? 7.785 2.625 4.541 1.00 14.87 79 LEU A O 1
ATOM 663 N N . THR A 1 84 ? 9.066 0.765 4.833 1.00 12.81 80 THR A N 1
ATOM 664 C CA . THR A 1 84 ? 8.719 0.131 3.564 1.00 13.64 80 THR A CA 1
ATOM 665 C C . THR A 1 84 ? 8.715 -1.390 3.739 1.00 18.66 80 THR A C 1
ATOM 666 O O . THR A 1 84 ? 9.221 -1.889 4.744 1.00 18.33 80 THR A O 1
ATOM 670 N N . THR A 1 85 ? 8.133 -2.127 2.782 1.00 16.17 81 THR A N 1
ATOM 671 C CA . THR A 1 85 ? 8.071 -3.590 2.865 1.00 16.75 81 THR A CA 1
ATOM 672 C C . THR A 1 85 ? 9.253 -4.245 2.156 1.00 20.91 81 THR A C 1
ATOM 673 O O . THR A 1 85 ? 9.764 -5.252 2.640 1.00 21.00 81 THR A O 1
ATOM 677 N N . PHE A 1 86 ? 9.648 -3.706 0.991 1.00 17.37 82 PHE A N 1
ATOM 678 C CA . PHE A 1 86 ? 10.726 -4.260 0.175 1.00 18.92 82 PHE A CA 1
ATOM 679 C C . PHE A 1 86 ? 11.372 -3.166 -0.681 1.00 22.79 82 PHE A C 1
ATOM 680 O O . PHE A 1 86 ? 10.822 -2.061 -0.800 1.00 19.91 82 PHE A O 1
ATOM 688 N N . ALA A 1 87 ? 12.544 -3.480 -1.265 1.00 21.25 83 ALA A N 1
ATOM 689 C CA . ALA A 1 87 ? 13.288 -2.546 -2.107 1.00 21.57 83 ALA A CA 1
ATOM 690 C C . ALA A 1 87 ? 12.545 -2.239 -3.395 1.00 23.88 83 ALA A C 1
ATOM 691 O O . ALA A 1 87 ? 11.892 -3.122 -3.943 1.00 22.96 83 ALA A O 1
ATOM 693 N N . ARG A 1 88 ? 12.624 -0.977 -3.862 1.00 19.87 84 ARG A N 1
ATOM 694 C CA . ARG A 1 88 ? 12.039 -0.571 -5.146 1.00 21.00 84 ARG A CA 1
ATOM 695 C C . ARG A 1 88 ? 13.120 0.199 -5.923 1.00 26.79 84 ARG A C 1
ATOM 696 O O . ARG A 1 88 ? 13.921 0.885 -5.283 1.00 24.84 84 ARG A O 1
ATOM 704 N N . PRO A 1 89 ? 13.203 0.076 -7.272 1.00 25.44 85 PRO A N 1
ATOM 705 C CA . PRO A 1 89 ? 14.274 0.770 -8.009 1.00 26.58 85 PRO A CA 1
ATOM 706 C C . PRO A 1 89 ? 14.292 2.274 -7.826 1.00 29.16 85 PRO A C 1
ATOM 707 O O . PRO A 1 89 ? 13.246 2.913 -7.857 1.00 28.28 85 PRO A O 1
ATOM 711 N N . GLY A 1 90 ? 15.487 2.809 -7.589 1.00 25.64 86 GLY A N 1
ATOM 712 C CA . GLY A 1 90 ? 15.703 4.239 -7.395 1.00 25.11 86 GLY A CA 1
ATOM 713 C C . GLY A 1 90 ? 15.341 4.823 -6.041 1.00 25.02 86 GLY A C 1
ATOM 714 O O . GLY A 1 90 ? 15.689 5.976 -5.776 1.00 24.21 86 GLY A O 1
ATOM 715 N N . TYR A 1 91 ? 14.649 4.053 -5.180 1.00 19.77 87 TYR A N 1
ATOM 716 C CA . TYR A 1 91 ? 14.215 4.500 -3.850 1.00 18.46 87 TYR A CA 1
ATOM 717 C C . TYR A 1 91 ? 15.351 4.803 -2.888 1.00 22.52 87 TYR A C 1
ATOM 718 O O . TYR A 1 91 ? 15.277 5.790 -2.159 1.00 21.20 87 TYR A O 1
ATOM 727 N N . PHE A 1 92 ? 16.375 3.944 -2.846 1.00 19.95 88 PHE A N 1
ATOM 728 C CA . PHE A 1 92 ? 17.522 4.136 -1.956 1.00 19.37 88 PHE A CA 1
ATOM 729 C C . PHE A 1 92 ? 18.226 5.463 -2.294 1.00 20.63 88 PHE A C 1
ATOM 730 O O . PHE A 1 92 ? 18.469 6.265 -1.392 1.00 18.17 88 PHE A O 1
ATOM 738 N N . GLN A 1 93 ? 18.490 5.701 -3.594 1.00 19.60 89 GLN A N 1
ATOM 739 C CA . GLN A 1 93 ? 19.138 6.911 -4.107 1.00 21.46 89 GLN A CA 1
ATOM 740 C C . GLN A 1 93 ? 18.326 8.169 -3.789 1.00 25.83 89 GLN A C 1
ATOM 741 O O . GLN A 1 93 ? 18.911 9.169 -3.366 1.00 25.39 89 GLN A O 1
ATOM 743 N N . ARG A 1 94 ? 16.997 8.112 -3.977 1.00 22.70 90 ARG A N 1
ATOM 744 C CA . ARG A 1 94 ? 16.097 9.233 -3.677 1.00 22.49 90 ARG A CA 1
ATOM 745 C C . ARG A 1 94 ? 16.084 9.525 -2.177 1.00 23.09 90 ARG A C 1
ATOM 746 O O . ARG A 1 94 ? 16.113 10.693 -1.788 1.00 22.83 90 ARG A O 1
ATOM 754 N N . ALA A 1 95 ? 16.052 8.465 -1.338 1.00 18.19 91 ALA A N 1
ATOM 755 C CA . ALA A 1 95 ? 16.058 8.613 0.119 1.00 16.37 91 ALA A CA 1
ATOM 756 C C . ALA A 1 95 ? 17.366 9.291 0.566 1.00 20.57 91 ALA A C 1
ATOM 757 O O . ALA A 1 95 ? 17.305 10.298 1.280 1.00 19.90 91 ALA A O 1
ATOM 759 N N . ILE A 1 96 ? 18.534 8.800 0.086 1.00 18.92 92 ILE A N 1
ATOM 760 C CA . ILE A 1 96 ? 19.838 9.384 0.449 1.00 20.85 92 ILE A CA 1
ATOM 761 C C . ILE A 1 96 ? 19.932 10.873 0.058 1.00 28.06 92 ILE A C 1
ATOM 762 O O . ILE A 1 96 ? 20.348 11.681 0.892 1.00 27.32 92 ILE A O 1
ATOM 767 N N . LYS A 1 97 ? 19.477 11.224 -1.173 1.00 25.98 93 LYS A N 1
ATOM 768 C CA . LYS A 1 97 ? 19.470 12.598 -1.696 1.00 27.26 93 LYS A CA 1
ATOM 769 C C . LYS A 1 97 ? 18.562 13.546 -0.897 1.00 31.03 93 LYS A C 1
ATOM 770 O O . LYS A 1 97 ? 18.908 14.718 -0.727 1.00 31.39 93 LYS A O 1
ATOM 776 N N . ALA A 1 98 ? 17.421 13.041 -0.394 1.00 27.11 94 ALA A N 1
ATOM 777 C CA . ALA A 1 98 ? 16.463 13.812 0.424 1.00 26.37 94 ALA A CA 1
ATOM 778 C C . ALA A 1 98 ? 16.924 13.964 1.887 1.00 26.79 94 ALA A C 1
ATOM 779 O O . ALA A 1 98 ? 16.220 14.568 2.700 1.00 27.40 94 ALA A O 1
ATOM 781 N N . GLY A 1 99 ? 18.086 13.403 2.203 1.00 20.87 95 GLY A N 1
ATOM 782 C CA . GLY A 1 99 ? 18.670 13.470 3.537 1.00 19.57 95 GLY A CA 1
ATOM 783 C C . GLY A 1 99 ? 18.005 12.555 4.546 1.00 20.03 95 GLY A C 1
ATOM 784 O O . GLY A 1 99 ? 18.144 12.775 5.750 1.00 18.29 95 GLY A O 1
ATOM 785 N N . VAL A 1 100 ? 17.292 11.509 4.067 1.00 15.72 96 VAL A N 1
ATOM 786 C CA . VAL A 1 100 ? 16.630 10.514 4.914 1.00 13.74 96 VAL A CA 1
ATOM 787 C C . VAL A 1 100 ? 17.662 9.844 5.830 1.00 17.29 96 VAL A C 1
ATOM 788 O O . VAL A 1 100 ? 18.741 9.487 5.368 1.00 16.97 96 VAL A O 1
ATOM 792 N N . LYS A 1 101 ? 17.337 9.728 7.140 1.00 12.52 97 LYS A N 1
ATOM 793 C CA . LYS A 1 101 ? 18.260 9.169 8.126 1.00 13.72 97 LYS A CA 1
ATOM 794 C C . LYS A 1 101 ? 18.023 7.691 8.414 1.00 16.78 97 LYS A C 1
ATOM 795 O O . LYS A 1 101 ? 18.951 6.987 8.783 1.00 15.67 97 LYS A O 1
ATOM 801 N N . GLY A 1 102 ? 16.787 7.247 8.245 1.00 13.75 98 GLY A N 1
ATOM 802 C CA . GLY A 1 102 ? 16.389 5.862 8.489 1.00 13.49 98 GLY A CA 1
ATOM 803 C C . GLY A 1 102 ? 15.570 5.296 7.349 1.00 16.04 98 GLY A C 1
ATOM 804 O O . GLY A 1 102 ? 14.647 5.945 6.873 1.00 14.27 98 GLY A O 1
ATOM 805 N N . TYR A 1 103 ? 15.900 4.085 6.897 1.00 13.09 99 TYR A N 1
ATOM 806 C CA . TYR A 1 103 ? 15.173 3.420 5.807 1.00 13.14 99 TYR A CA 1
ATOM 807 C C . TYR A 1 103 ? 15.044 1.970 6.261 1.00 16.78 99 TYR A C 1
ATOM 808 O O . TYR A 1 103 ? 16.007 1.197 6.190 1.00 15.05 99 TYR A O 1
ATOM 817 N N . LEU A 1 104 ? 13.868 1.645 6.840 1.00 12.52 100 LEU A N 1
ATOM 818 C CA . LEU A 1 104 ? 13.621 0.385 7.526 1.00 12.64 100 LEU A CA 1
ATOM 819 C C . LEU A 1 104 ? 12.551 -0.517 6.923 1.00 16.73 100 LEU A C 1
ATOM 820 O O . LEU A 1 104 ? 11.586 -0.040 6.319 1.00 16.63 100 LEU A O 1
ATOM 825 N N . LEU A 1 105 ? 12.693 -1.826 7.185 1.00 14.34 101 LEU A N 1
ATOM 826 C CA . LEU A 1 105 ? 11.728 -2.842 6.788 1.00 1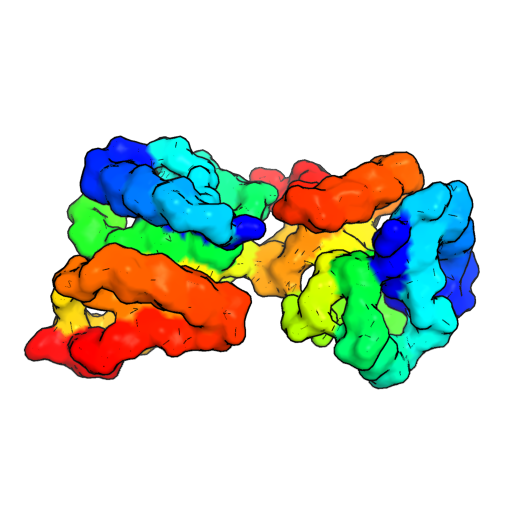3.88 101 LEU A CA 1
ATOM 827 C C . LEU A 1 105 ? 10.584 -2.846 7.795 1.00 17.98 101 LEU A C 1
ATOM 828 O O . LEU A 1 105 ? 10.809 -2.814 9.018 1.00 16.41 101 LEU A O 1
ATOM 833 N N . LYS A 1 106 ? 9.354 -2.959 7.289 1.00 17.17 102 LYS A N 1
ATOM 834 C CA . LYS A 1 106 ? 8.183 -3.066 8.161 1.00 17.66 102 LYS A CA 1
ATOM 835 C C . LYS A 1 106 ? 8.213 -4.377 8.957 1.00 23.73 102 LYS A C 1
ATOM 836 O O . LYS A 1 106 ? 7.703 -4.411 10.074 1.00 22.71 102 LYS A O 1
ATOM 842 N N . ASP A 1 107 ? 8.875 -5.421 8.414 1.00 22.48 103 ASP A N 1
ATOM 843 C CA . ASP A 1 107 ? 8.985 -6.743 9.027 1.00 25.66 103 ASP A CA 1
ATOM 844 C C . ASP A 1 107 ? 9.838 -6.804 10.299 1.00 33.77 103 ASP A C 1
ATOM 845 O O . ASP A 1 107 ? 9.759 -7.796 11.034 1.00 36.12 103 ASP A O 1
ATOM 850 N N . SER A 1 108 ? 10.671 -5.782 10.547 1.00 30.14 104 SER A N 1
ATOM 851 C CA . SER A 1 108 ? 11.538 -5.746 11.717 1.00 31.17 104 SER A CA 1
ATOM 852 C C . SER A 1 108 ? 10.736 -5.434 13.005 1.00 36.90 104 SER A C 1
ATOM 853 O O . SER A 1 108 ? 9.678 -4.792 12.915 1.00 36.25 104 SER A O 1
ATOM 856 N N . PRO A 1 109 ? 11.198 -5.864 14.211 1.00 34.76 105 PRO A N 1
ATOM 857 C CA . PRO A 1 109 ? 10.435 -5.546 15.439 1.00 34.49 105 PRO A CA 1
ATOM 858 C C . PRO A 1 109 ? 10.384 -4.045 15.729 1.00 36.77 105 PRO A C 1
ATOM 859 O O . PRO A 1 109 ? 11.265 -3.306 15.286 1.00 35.63 105 PRO A O 1
ATOM 863 N N . SER A 1 110 ? 9.354 -3.588 16.470 1.00 32.22 106 SER A N 1
ATOM 864 C CA . SER A 1 110 ? 9.212 -2.175 16.867 1.00 30.28 106 SER A CA 1
ATOM 865 C C . SER A 1 110 ? 10.395 -1.738 17.760 1.00 31.34 106 SER A C 1
ATOM 866 O O . SER A 1 110 ? 10.679 -0.539 17.845 1.00 28.57 106 SER A O 1
ATOM 869 N N . GLU A 1 111 ? 11.101 -2.717 18.388 1.00 29.10 107 GLU A N 1
ATOM 870 C CA . GLU A 1 111 ? 12.311 -2.462 19.195 1.00 29.75 107 GLU A CA 1
ATOM 871 C C . GLU A 1 111 ? 13.403 -1.918 18.275 1.00 30.01 107 GLU A C 1
ATOM 872 O O . GLU A 1 111 ? 14.109 -0.984 18.657 1.00 29.40 107 GLU A O 1
ATOM 878 N N . GLU A 1 112 ? 13.492 -2.458 17.034 1.00 24.76 108 GLU A N 1
ATOM 879 C CA . GLU A 1 112 ? 14.434 -1.972 16.028 1.00 23.01 108 GLU A CA 1
ATOM 880 C C . GLU A 1 112 ? 14.110 -0.544 15.623 1.00 22.03 108 GLU A C 1
ATOM 881 O O . GLU A 1 112 ? 15.035 0.236 15.403 1.00 20.75 108 GLU A O 1
ATOM 887 N N . LEU A 1 113 ? 12.803 -0.178 15.544 1.00 17.53 109 LEU A N 1
ATOM 888 C CA . LEU A 1 113 ? 12.415 1.198 15.220 1.00 15.92 109 LEU A CA 1
ATOM 889 C C . LEU A 1 113 ? 12.847 2.143 16.348 1.00 18.14 109 LEU A C 1
ATOM 890 O O . LEU A 1 113 ? 13.455 3.170 16.056 1.00 15.90 109 LEU A O 1
ATOM 895 N N . ALA A 1 114 ? 12.526 1.805 17.619 1.00 16.20 110 ALA A N 1
ATOM 896 C CA . ALA A 1 114 ? 12.920 2.608 18.790 1.00 17.59 110 ALA A CA 1
ATOM 897 C C . ALA A 1 114 ? 14.451 2.815 18.803 1.00 21.50 110 ALA A C 1
ATOM 898 O O . ALA A 1 114 ? 14.907 3.941 18.986 1.00 20.12 110 ALA A O 1
ATOM 900 N N . ASN A 1 115 ? 15.230 1.738 18.565 1.00 20.27 111 ASN A N 1
ATOM 901 C CA . ASN A 1 115 ? 16.698 1.806 18.526 1.00 21.49 111 ASN A CA 1
ATOM 902 C C . ASN A 1 115 ? 17.203 2.656 17.357 1.00 24.39 111 ASN A C 1
ATOM 903 O O . ASN A 1 115 ? 18.178 3.397 17.527 1.00 24.34 111 ASN A O 1
ATOM 908 N N . ALA A 1 116 ? 16.514 2.585 16.191 1.00 19.68 112 ALA A N 1
ATOM 909 C CA . ALA A 1 116 ? 16.855 3.389 15.012 1.00 18.38 112 ALA A CA 1
ATOM 910 C C . ALA A 1 116 ? 16.616 4.867 15.307 1.00 20.30 112 ALA A C 1
ATOM 911 O O . ALA A 1 116 ? 17.440 5.686 14.923 1.00 19.94 112 ALA A O 1
ATOM 913 N N . ILE A 1 117 ? 15.514 5.204 16.019 1.00 16.68 113 ILE A N 1
ATOM 914 C CA . ILE A 1 117 ? 15.198 6.586 16.420 1.00 15.14 113 ILE A CA 1
ATOM 915 C C . ILE A 1 117 ? 16.340 7.149 17.267 1.00 18.86 113 ILE A C 1
ATOM 916 O O . ILE A 1 117 ? 16.799 8.268 17.009 1.00 17.62 113 ILE A O 1
ATOM 921 N N . ARG A 1 118 ? 16.806 6.366 18.270 1.00 16.21 114 ARG A N 1
ATOM 922 C CA . ARG A 1 118 ? 17.911 6.760 19.160 1.00 16.60 114 ARG A CA 1
ATOM 923 C C . ARG A 1 118 ? 19.217 6.931 18.380 1.00 20.47 114 ARG A C 1
ATOM 924 O O . ARG A 1 118 ? 19.925 7.918 18.583 1.00 19.07 114 ARG A O 1
ATOM 932 N N . SER A 1 119 ? 19.516 5.984 17.469 1.00 17.68 115 SER A N 1
ATOM 933 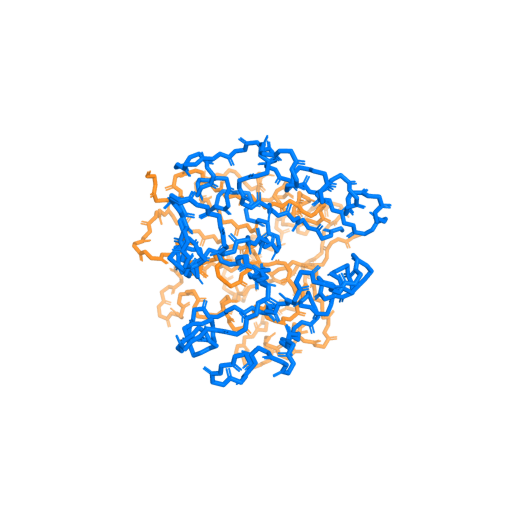C CA . SER A 1 119 ? 20.718 6.024 16.633 1.00 18.90 115 SER A CA 1
ATOM 934 C C . SER A 1 119 ? 20.722 7.255 15.740 1.00 21.69 115 SER A C 1
ATOM 935 O O . SER A 1 119 ? 21.729 7.950 15.666 1.00 22.28 115 SER A O 1
ATOM 938 N N . VAL A 1 120 ? 19.582 7.547 15.107 1.00 18.38 116 VAL A N 1
ATOM 939 C CA . VAL A 1 120 ? 19.385 8.698 14.226 1.00 18.22 116 VAL A CA 1
ATOM 940 C C . VAL A 1 120 ? 19.576 10.014 15.013 1.00 21.22 116 VAL A C 1
ATOM 941 O O . VAL A 1 120 ? 20.217 10.944 14.518 1.00 20.30 116 VAL A O 1
ATOM 945 N N . MET A 1 121 ? 19.120 10.042 16.277 1.00 17.35 117 MET A N 1
ATOM 946 C CA . MET A 1 121 ? 19.322 11.188 17.160 1.00 18.47 117 MET A CA 1
ATOM 947 C C . MET A 1 121 ? 20.790 11.337 17.582 1.00 25.04 117 MET A C 1
ATOM 948 O O . MET A 1 121 ? 21.189 12.406 18.049 1.00 27.11 117 MET A O 1
ATOM 953 N N . ASN A 1 122 ? 21.599 10.274 17.403 1.00 22.35 118 ASN A N 1
ATOM 954 C CA . ASN A 1 122 ? 23.036 10.297 17.701 1.00 23.14 118 ASN A CA 1
ATOM 955 C C . ASN A 1 122 ? 23.894 10.542 16.435 1.00 26.49 118 ASN A C 1
ATOM 956 O O . ASN A 1 122 ? 25.100 10.269 16.440 1.00 25.92 118 ASN A O 1
ATOM 961 N N . GLY A 1 123 ? 23.259 11.053 15.379 1.00 21.39 119 GLY A N 1
ATOM 962 C CA . GLY A 1 123 ? 23.920 11.400 14.124 1.00 21.05 119 GLY A CA 1
ATOM 963 C C . GLY A 1 123 ? 24.156 10.275 13.140 1.00 24.59 119 GLY A C 1
ATOM 964 O O . GLY A 1 123 ? 24.825 10.483 12.124 1.00 25.13 119 GLY A O 1
ATOM 965 N N . LYS A 1 124 ? 23.614 9.080 13.416 1.00 20.02 120 LYS A N 1
ATOM 966 C CA . LYS A 1 124 ? 23.801 7.917 12.544 1.00 19.75 120 LYS A CA 1
ATOM 967 C C . LYS A 1 124 ? 22.715 7.822 11.473 1.00 22.35 120 LYS A C 1
ATOM 968 O O . LYS A 1 124 ? 21.652 8.434 11.598 1.00 21.18 120 LYS A O 1
ATOM 974 N N . ARG A 1 125 ? 22.978 7.026 10.430 1.00 17.78 121 ARG A N 1
ATOM 975 C CA . ARG A 1 125 ? 22.016 6.712 9.388 1.00 15.86 121 ARG A CA 1
ATOM 976 C C . ARG A 1 125 ? 21.825 5.192 9.436 1.00 18.75 121 ARG A C 1
ATOM 977 O O . ARG A 1 125 ? 22.816 4.448 9.472 1.00 18.60 121 ARG A O 1
ATOM 985 N N . ILE A 1 126 ? 20.561 4.749 9.546 1.00 13.12 122 ILE A N 1
ATOM 986 C CA . ILE A 1 126 ? 20.198 3.334 9.701 1.00 13.55 122 ILE A CA 1
ATOM 987 C C . ILE A 1 126 ? 19.407 2.887 8.496 1.00 17.13 122 ILE A C 1
ATOM 988 O O . ILE A 1 126 ? 18.217 3.186 8.371 1.00 17.19 122 ILE A O 1
ATOM 993 N N . TYR A 1 127 ? 20.083 2.186 7.587 1.00 13.79 123 TYR A N 1
ATOM 994 C CA . TYR A 1 127 ? 19.447 1.702 6.377 1.00 12.80 123 TYR A CA 1
ATOM 995 C C . TYR A 1 127 ? 19.525 0.183 6.357 1.00 17.41 123 TYR A C 1
ATOM 996 O O . TYR A 1 127 ? 20.612 -0.372 6.495 1.00 16.58 123 TYR A O 1
ATOM 1005 N N . ALA A 1 128 ? 18.372 -0.487 6.193 1.00 15.12 124 ALA A N 1
ATOM 1006 C CA . ALA A 1 128 ? 18.333 -1.954 6.101 1.00 15.89 124 ALA A CA 1
ATOM 1007 C C . ALA A 1 128 ? 19.137 -2.373 4.859 1.00 20.35 124 ALA A C 1
ATOM 1008 O O . ALA A 1 128 ? 18.878 -1.817 3.792 1.00 18.99 124 ALA A O 1
ATOM 1010 N N . PRO A 1 129 ? 20.153 -3.278 4.961 1.00 19.97 125 PRO A N 1
ATOM 1011 C CA . PRO A 1 129 ? 20.911 -3.675 3.755 1.00 21.05 125 PRO A CA 1
ATOM 1012 C C . PRO A 1 129 ? 20.004 -4.200 2.640 1.00 26.29 125 PRO A C 1
ATOM 1013 O O . PRO A 1 129 ? 20.253 -3.926 1.474 1.00 26.58 125 PRO A O 1
ATOM 1017 N N . GLU A 1 130 ? 18.913 -4.893 3.012 1.00 24.48 126 GLU A N 1
ATOM 1018 C CA . GLU A 1 130 ? 17.890 -5.423 2.100 1.00 25.37 126 GLU A CA 1
ATOM 1019 C C . GLU A 1 130 ? 17.276 -4.311 1.209 1.00 30.25 126 GLU A C 1
ATOM 1020 O O . GLU A 1 130 ? 16.800 -4.605 0.113 1.00 33.20 126 GLU A O 1
ATOM 1026 N N . LEU A 1 131 ? 17.301 -3.055 1.679 1.00 24.55 127 LEU A N 1
ATOM 1027 C CA . LEU A 1 131 ? 16.756 -1.873 0.987 1.00 24.71 127 LEU A CA 1
ATOM 1028 C C . LEU A 1 131 ? 17.794 -0.999 0.241 1.00 34.12 127 LEU A C 1
ATOM 1029 O O . LEU A 1 131 ? 17.407 -0.157 -0.585 1.00 35.26 127 LEU A O 1
ATOM 1034 N N A MET A 1 132 ? 19.091 -1.147 0.585 0.50 30.15 128 MET A N 1
ATOM 1035 C CA A MET A 1 132 ? 20.180 -0.426 -0.081 0.50 30.42 128 MET A CA 1
ATOM 1036 C C A MET A 1 132 ? 20.415 -1.089 -1.447 0.50 33.71 128 MET A C 1
ATOM 1037 O O A MET A 1 132 ? 21.200 -0.593 -2.255 0.50 34.82 128 MET A O 1
ATOM 1042 N N A GLU A 1 133 ? 19.718 -2.214 -1.6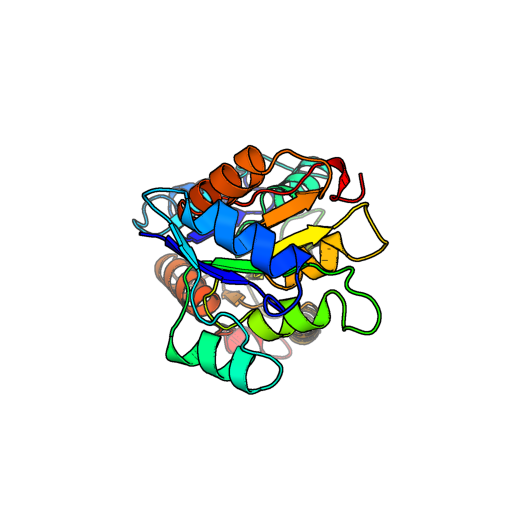89 0.50 29.26 129 GLU A N 1
ATOM 1043 C CA A GLU A 1 133 ? 19.762 -3.021 -2.909 0.50 30.47 129 GLU A CA 1
ATOM 1044 C C A GLU A 1 133 ? 18.912 -2.406 -4.016 0.50 36.22 129 GLU A C 1
ATOM 1045 O O A GLU A 1 133 ? 17.986 -1.643 -3.734 0.50 34.72 129 GLU A O 1
ATOM 1051 N N . ASP A 1 134 ? 19.219 -2.760 -5.275 0.50 36.03 130 ASP A N 1
ATOM 1052 C CA . ASP A 1 134 ? 18.521 -2.278 -6.470 0.50 37.18 130 ASP A CA 1
ATOM 1053 C C . ASP A 1 134 ? 17.071 -2.764 -6.568 0.50 41.19 130 ASP A C 1
ATOM 1054 O O . ASP A 1 134 ? 16.250 -2.081 -7.181 0.50 42.06 130 ASP A O 1
ATOM 1056 N N . LEU A 1 135 ? 16.765 -3.948 -5.990 0.50 36.48 131 LEU A N 1
ATOM 1057 C CA . LEU A 1 135 ? 15.436 -4.575 -6.003 0.50 35.57 131 LEU A CA 1
ATOM 1058 C C . LEU A 1 135 ? 15.294 -5.631 -4.898 0.50 37.03 131 LEU A C 1
ATOM 1059 O O . LEU A 1 135 ? 16.283 -5.967 -4.239 0.50 36.53 131 LEU A O 1
ATOM 1061 N N . TYR A 1 136 ? 14.060 -6.146 -4.697 0.50 31.72 132 TYR A N 1
ATOM 1062 C CA . TYR A 1 136 ? 13.723 -7.161 -3.694 0.50 36.78 132 TYR A CA 1
ATOM 1063 C C . TYR A 1 136 ? 14.419 -8.495 -3.967 0.50 59.39 132 TYR A C 1
ATOM 1064 O O . TYR A 1 136 ? 14.524 -8.916 -5.117 0.50 23.63 132 TYR A O 1
ATOM 1066 N N . MET B 1 5 ? 21.935 26.871 37.238 1.00 40.03 1 MET B N 1
ATOM 1067 C CA . MET B 1 5 ? 22.489 27.985 36.465 1.00 37.68 1 MET B CA 1
ATOM 1068 C C . MET B 1 5 ? 22.631 27.649 34.980 1.00 37.21 1 MET B C 1
ATOM 1069 O O . MET B 1 5 ? 23.213 26.625 34.624 1.00 38.80 1 MET B O 1
ATOM 1074 N N . ILE B 1 6 ? 22.120 28.526 34.118 1.00 28.61 2 ILE B N 1
ATOM 1075 C CA . ILE B 1 6 ? 22.190 28.357 32.666 1.00 25.56 2 ILE B CA 1
ATOM 1076 C C . ILE B 1 6 ? 23.430 29.091 32.152 1.00 26.52 2 ILE B C 1
ATOM 1077 O O . ILE B 1 6 ? 23.545 30.300 32.366 1.00 23.70 2 ILE B O 1
ATOM 1082 N N . SER B 1 7 ? 24.358 28.364 31.490 1.00 23.45 3 SER B N 1
ATOM 1083 C CA . SER B 1 7 ? 25.566 28.967 30.897 1.00 22.42 3 SER B CA 1
ATOM 1084 C C . SER B 1 7 ? 25.228 29.477 29.497 1.00 24.69 3 SER B C 1
ATOM 1085 O O . SER B 1 7 ? 24.623 28.753 28.696 1.00 24.54 3 SER B O 1
ATOM 1088 N N . ILE B 1 8 ? 25.552 30.745 29.230 1.00 18.52 4 ILE B N 1
ATOM 1089 C CA . ILE B 1 8 ? 25.221 31.398 27.966 1.00 16.67 4 ILE B CA 1
ATOM 1090 C C . ILE B 1 8 ? 26.467 31.895 27.254 1.00 20.53 4 ILE B C 1
ATOM 1091 O O . ILE B 1 8 ? 27.232 32.671 27.815 1.00 20.20 4 ILE B O 1
ATOM 1096 N N . PHE B 1 9 ? 26.647 31.468 26.003 1.00 17.56 5 PHE B N 1
ATOM 1097 C CA . PHE B 1 9 ? 27.707 31.982 25.148 1.00 18.13 5 PHE B CA 1
ATOM 1098 C C . PHE B 1 9 ? 27.039 32.990 24.216 1.00 20.59 5 PHE B C 1
ATOM 1099 O O . PHE B 1 9 ? 25.991 32.690 23.632 1.00 20.85 5 PHE B O 1
ATOM 1107 N N . ILE B 1 10 ? 27.631 34.169 24.065 1.00 14.53 6 ILE B N 1
ATOM 1108 C CA . ILE B 1 10 ? 27.054 35.183 23.167 1.00 13.89 6 ILE B CA 1
ATOM 1109 C C . ILE B 1 10 ? 28.097 35.513 22.122 1.00 18.61 6 ILE B C 1
ATOM 1110 O O . ILE B 1 10 ? 29.167 36.006 22.477 1.00 18.65 6 ILE B O 1
ATOM 1115 N N . ALA B 1 11 ? 27.794 35.275 20.836 1.00 16.22 7 ALA B N 1
ATOM 1116 C CA . ALA B 1 11 ? 28.764 35.536 19.763 1.00 17.01 7 ALA B CA 1
ATOM 1117 C C . ALA B 1 11 ? 29.051 37.007 19.655 1.00 19.99 7 ALA B C 1
ATOM 1118 O O . ALA B 1 11 ? 28.129 37.812 19.749 1.00 17.18 7 ALA B O 1
ATOM 1120 N N . GLU B 1 12 ? 30.334 37.365 19.500 1.00 20.12 8 GLU B N 1
ATOM 1121 C CA . GLU B 1 12 ? 30.809 38.739 19.281 1.00 20.55 8 GLU B CA 1
ATOM 1122 C C . GLU B 1 12 ? 30.458 39.716 20.404 1.00 22.74 8 GLU B C 1
ATOM 1123 O O . GLU B 1 12 ? 30.279 40.904 20.149 1.00 23.14 8 GLU B O 1
ATOM 1129 N N . ASP B 1 13 ? 30.426 39.226 21.648 1.00 16.90 9 ASP B N 1
ATOM 1130 C CA . ASP B 1 13 ? 30.113 40.044 22.806 1.00 16.84 9 ASP B CA 1
ATOM 1131 C C . ASP B 1 13 ? 31.233 40.963 23.325 1.00 22.55 9 ASP B C 1
ATOM 1132 O O . ASP B 1 13 ? 31.042 41.599 24.352 1.00 21.36 9 ASP B O 1
ATOM 1137 N N . GLN B 1 14 ? 32.362 41.089 22.594 1.00 21.39 10 GLN B N 1
ATOM 1138 C CA . GLN B 1 14 ? 33.384 42.088 22.907 1.00 22.28 10 GLN B CA 1
ATOM 1139 C C . GLN B 1 14 ? 32.789 43.459 22.425 1.00 26.22 10 GLN B C 1
ATOM 1140 O O . GLN B 1 14 ? 33.213 44.526 22.865 1.00 27.16 10 GLN B O 1
ATOM 1146 N N . GLN B 1 15 ? 31.801 43.399 21.518 1.00 22.40 11 GLN B N 1
ATOM 1147 C CA . GLN B 1 15 ? 31.110 44.570 20.989 1.00 22.40 11 GLN B CA 1
ATOM 1148 C C . GLN B 1 15 ? 30.190 45.125 22.056 1.00 25.28 11 GLN B C 1
ATOM 1149 O O . GLN B 1 15 ? 29.645 44.348 22.839 1.00 24.16 11 GLN B O 1
ATOM 1155 N N . MET B 1 16 ? 30.035 46.464 22.105 1.00 21.78 12 MET B N 1
ATOM 1156 C CA . MET B 1 16 ? 29.255 47.096 23.165 1.00 22.45 12 MET B CA 1
ATOM 1157 C C . MET B 1 16 ? 27.798 46.679 23.332 1.00 21.77 12 MET B C 1
ATOM 1158 O O . MET B 1 16 ? 27.377 46.470 24.460 1.00 19.80 12 MET B O 1
ATOM 1163 N N . LEU B 1 17 ? 27.045 46.523 22.233 1.00 17.51 13 LEU B N 1
ATOM 1164 C CA . LEU B 1 17 ? 25.633 46.137 22.335 1.00 16.90 13 LEU B CA 1
ATOM 1165 C C . LEU B 1 17 ? 25.446 44.709 22.850 1.00 19.36 13 LEU B C 1
ATOM 1166 O O . LEU B 1 17 ? 24.657 44.491 23.771 1.00 17.47 13 LEU B O 1
ATOM 1171 N N . LEU B 1 18 ? 26.197 43.753 22.282 1.00 16.45 14 LEU B N 1
ATOM 1172 C CA . LEU B 1 18 ? 26.123 42.352 22.695 1.00 16.61 14 LEU B CA 1
ATOM 1173 C C . LEU B 1 18 ? 26.719 42.130 24.088 1.00 18.88 14 LEU B C 1
ATOM 1174 O O . LEU B 1 18 ? 26.217 41.287 24.820 1.00 18.87 14 LEU B O 1
ATOM 1179 N N . GLY B 1 19 ? 27.737 42.921 24.445 1.00 14.94 15 GLY B N 1
ATOM 1180 C CA . GLY B 1 19 ? 28.350 42.922 25.777 1.00 15.29 15 GLY B CA 1
ATOM 1181 C C . GLY B 1 19 ? 27.344 43.439 26.797 1.00 19.62 15 GLY B C 1
ATOM 1182 O O . GLY B 1 19 ? 27.194 42.850 27.874 1.00 20.40 15 GLY B O 1
ATOM 1183 N N . ALA B 1 20 ? 26.583 44.507 26.429 1.00 14.23 16 ALA B N 1
ATOM 1184 C CA . ALA B 1 20 ? 25.502 45.068 27.266 1.00 14.83 16 ALA B CA 1
ATOM 1185 C C . ALA B 1 20 ? 24.382 44.034 27.470 1.00 18.36 16 ALA B C 1
ATOM 1186 O O . ALA B 1 20 ? 23.895 43.885 28.588 1.00 17.93 16 ALA B O 1
ATOM 1188 N N . LEU B 1 21 ? 24.001 43.291 26.409 1.00 14.90 17 LEU B N 1
ATOM 1189 C CA . LEU B 1 21 ? 22.979 42.240 26.519 1.00 15.11 17 LEU B CA 1
ATOM 1190 C C . LEU B 1 21 ? 23.427 41.139 27.506 1.00 16.45 17 LEU B C 1
ATOM 1191 O O . LEU B 1 21 ? 22.635 40.714 28.329 1.00 15.11 17 LEU B O 1
ATOM 1196 N N . GLY B 1 22 ? 24.697 40.744 27.428 1.00 13.62 18 GLY B N 1
ATOM 1197 C CA . GLY B 1 22 ? 25.314 39.769 28.329 1.00 15.11 18 GLY B CA 1
ATOM 1198 C C . GLY B 1 22 ? 25.315 40.221 29.776 1.00 19.70 18 GLY B C 1
ATOM 1199 O O . GLY B 1 22 ? 25.013 39.430 30.669 1.00 19.33 18 GLY B O 1
ATOM 1200 N N . SER B 1 23 ? 25.621 41.515 30.015 1.00 17.36 19 SER B N 1
ATOM 1201 C CA . SER B 1 23 ? 25.605 42.103 31.366 1.00 17.38 19 SER B CA 1
ATOM 1202 C C . SER B 1 23 ? 24.186 42.019 31.958 1.00 20.58 19 SER B C 1
ATOM 1203 O O . SER B 1 23 ? 24.019 41.640 33.111 1.00 22.17 19 SER B O 1
ATOM 1206 N N . LEU B 1 24 ? 23.173 42.323 31.145 1.00 17.02 20 LEU B N 1
ATOM 1207 C CA . LEU B 1 24 ? 21.756 42.266 31.518 1.00 18.41 20 LEU B CA 1
ATOM 1208 C C . LEU B 1 24 ? 21.348 40.827 31.845 1.00 20.47 20 LEU B C 1
ATOM 1209 O O . LEU B 1 24 ? 20.692 40.613 32.859 1.00 20.74 20 LEU B O 1
ATOM 1214 N N . LEU B 1 25 ? 21.805 39.839 31.046 1.00 14.92 21 LEU B N 1
ATOM 1215 C CA . LEU B 1 25 ? 21.518 38.432 31.347 1.00 15.36 21 LEU B CA 1
ATOM 1216 C C . LEU B 1 25 ? 22.213 37.980 32.632 1.00 20.56 21 LEU B C 1
ATOM 1217 O O . LEU B 1 25 ? 21.661 37.153 33.367 1.00 20.50 21 LEU B O 1
ATOM 1222 N N . ASN B 1 26 ? 23.410 38.553 32.923 1.00 17.19 22 ASN B N 1
ATOM 1223 C CA . ASN B 1 26 ? 24.156 38.257 34.147 1.00 18.72 22 ASN B CA 1
ATOM 1224 C C . ASN B 1 26 ? 23.412 38.755 35.403 1.00 24.56 22 ASN B C 1
ATOM 1225 O O . ASN B 1 26 ? 23.671 38.278 36.516 1.00 25.65 22 ASN B O 1
ATOM 1230 N N . LEU B 1 27 ? 22.455 39.679 35.212 1.00 21.76 23 LEU B N 1
ATOM 1231 C CA . LEU B 1 27 ? 21.629 40.183 36.306 1.00 24.61 23 LEU B CA 1
ATOM 1232 C C . LEU B 1 27 ? 20.535 39.182 36.726 1.00 30.12 23 LEU B C 1
ATOM 1233 O O . LEU B 1 27 ? 19.925 39.376 37.771 1.00 32.06 23 LEU B O 1
ATOM 1238 N N . GLU B 1 28 ? 20.314 38.096 35.935 1.00 26.87 24 GLU B N 1
ATOM 1239 C CA . GLU B 1 28 ? 19.372 37.007 36.246 1.00 27.81 24 GLU B CA 1
ATOM 1240 C C . GLU B 1 28 ? 20.072 36.062 37.210 1.00 33.31 24 GLU B C 1
ATOM 1241 O O . GLU B 1 28 ? 21.240 35.723 37.000 1.00 31.96 24 GLU B O 1
ATOM 1247 N N . ASP B 1 29 ? 19.369 35.665 38.284 1.00 33.68 25 ASP B N 1
ATOM 1248 C CA . ASP B 1 29 ? 19.913 34.794 39.330 1.00 35.34 25 ASP B CA 1
ATOM 1249 C C . ASP B 1 29 ? 20.363 33.434 38.803 1.00 38.58 25 ASP B C 1
ATOM 1250 O O . ASP B 1 29 ? 21.330 32.870 39.314 1.00 39.56 25 ASP B O 1
ATOM 1255 N N . ASP B 1 30 ? 19.653 32.920 37.785 1.00 33.40 26 ASP B N 1
ATOM 1256 C CA . ASP B 1 30 ? 19.847 31.587 37.217 1.00 32.37 26 ASP B CA 1
ATOM 1257 C C . ASP B 1 30 ? 20.620 31.554 35.890 1.00 32.48 26 ASP B C 1
ATOM 1258 O O . ASP B 1 30 ? 20.609 30.529 35.216 1.00 32.08 26 ASP B O 1
ATOM 1263 N N . MET B 1 31 ? 21.294 32.657 35.521 1.00 27.11 27 MET B N 1
ATOM 1264 C CA . MET B 1 31 ? 22.031 32.764 34.253 1.00 24.56 27 MET B CA 1
ATOM 1265 C C . MET B 1 31 ? 23.439 33.291 34.425 1.00 28.33 27 MET B C 1
ATOM 1266 O O . MET B 1 31 ? 23.668 34.166 35.265 1.00 28.40 27 MET B O 1
ATOM 1271 N N . GLU B 1 32 ? 24.363 32.791 33.591 1.00 23.93 28 GLU B N 1
ATOM 1272 C CA . GLU B 1 32 ? 25.762 33.199 33.608 1.00 23.96 28 GLU B CA 1
ATOM 1273 C C . GLU B 1 32 ? 26.312 33.235 32.174 1.00 26.31 28 GLU B C 1
ATOM 1274 O O . GLU B 1 32 ? 26.163 32.274 31.430 1.00 26.12 28 GLU B O 1
ATOM 1280 N N . VAL B 1 33 ? 26.906 34.363 31.775 1.00 21.63 29 VAL B N 1
ATOM 1281 C CA . VAL B 1 33 ? 27.483 34.520 30.446 1.00 20.96 29 VAL B CA 1
ATOM 1282 C C . VAL B 1 33 ? 28.936 34.018 30.513 1.00 25.80 29 VAL B C 1
ATOM 1283 O O . VAL B 1 33 ? 29.696 34.446 31.383 1.00 24.12 29 VAL B O 1
ATOM 1287 N N . VAL B 1 34 ? 29.268 33.020 29.653 1.00 22.54 30 VAL B N 1
ATOM 1288 C CA . VAL B 1 34 ? 30.595 32.377 29.563 1.00 23.43 30 VAL B CA 1
ATOM 1289 C C . VAL B 1 34 ? 31.284 32.678 28.209 1.00 26.06 30 VAL B C 1
ATOM 1290 O O . VAL B 1 34 ? 30.606 32.884 27.202 1.00 25.32 30 VAL B O 1
ATOM 1294 N N . GLY B 1 35 ? 32.613 32.722 28.208 1.00 23.77 31 GLY B N 1
ATOM 1295 C CA . GLY B 1 35 ? 33.395 32.943 26.997 1.00 23.82 31 GLY B CA 1
ATOM 1296 C C . GLY B 1 35 ? 33.332 34.337 26.419 1.00 26.29 31 GLY B C 1
ATOM 1297 O O . GLY B 1 35 ? 33.529 34.508 25.209 1.00 25.88 31 GLY B O 1
ATOM 1298 N N . LYS B 1 36 ? 33.108 35.344 27.279 1.00 22.98 32 LYS B N 1
ATOM 1299 C CA . LYS B 1 36 ? 33.048 36.749 26.860 1.00 23.09 32 LYS B CA 1
ATOM 1300 C C . LYS B 1 36 ? 34.326 37.171 26.119 1.00 28.60 32 LYS B C 1
ATOM 1301 O O . LYS B 1 36 ? 35.443 36.915 26.591 1.00 28.04 32 LYS B O 1
ATOM 1307 N N . GLY B 1 37 ? 34.130 37.813 24.969 1.00 26.10 33 GLY B N 1
ATOM 1308 C CA . GLY B 1 37 ? 35.213 38.332 24.154 1.00 27.68 33 GLY B CA 1
ATOM 1309 C C . GLY B 1 37 ? 35.816 37.360 23.165 1.00 34.17 33 GLY B C 1
ATOM 1310 O O . GLY B 1 37 ? 36.597 37.781 22.309 1.00 35.26 33 GLY B O 1
ATOM 1311 N N . THR B 1 38 ? 35.490 36.051 23.272 1.00 31.25 34 THR B N 1
ATOM 1312 C CA . THR B 1 38 ? 36.045 35.040 22.358 1.00 33.36 34 THR B CA 1
ATOM 1313 C C . THR B 1 38 ? 35.431 35.207 20.977 1.00 38.34 34 THR B C 1
ATOM 1314 O O . THR B 1 38 ? 34.218 35.392 20.866 1.00 35.57 34 THR B O 1
ATOM 1318 N N . THR B 1 39 ? 36.291 35.199 19.938 1.00 38.15 35 THR B N 1
ATOM 1319 C CA . THR B 1 39 ? 35.914 35.352 18.522 1.00 38.25 35 THR B CA 1
ATOM 1320 C C . THR B 1 39 ? 36.683 34.363 17.652 1.00 44.81 35 THR B C 1
ATOM 1321 O O . THR B 1 39 ? 37.728 33.863 18.069 1.00 46.12 35 THR B O 1
ATOM 1325 N N . GLY B 1 40 ? 36.178 34.131 16.438 1.00 42.24 36 GLY B N 1
ATOM 1326 C CA . GLY B 1 40 ? 36.807 33.258 15.450 1.00 44.43 36 GLY B CA 1
ATOM 1327 C C . GLY B 1 40 ? 36.881 31.810 15.875 1.00 49.25 36 GLY B C 1
ATOM 1328 O O . GLY B 1 40 ? 35.899 31.269 16.394 1.00 47.76 36 GLY B O 1
ATOM 1329 N N . GLN B 1 41 ? 38.054 31.180 15.667 1.00 48.30 37 GLN B N 1
ATOM 1330 C CA . GLN B 1 41 ? 38.310 29.780 16.010 1.00 49.20 37 GLN B CA 1
ATOM 1331 C C . GLN B 1 41 ? 38.272 29.550 17.521 1.00 51.18 37 GLN B C 1
ATOM 1332 O O . GLN B 1 41 ? 37.752 28.524 17.958 1.00 51.14 37 GLN B O 1
ATOM 1338 N N . ASP B 1 42 ? 38.770 30.519 18.317 1.00 46.17 38 ASP B N 1
ATOM 1339 C CA . ASP B 1 42 ? 38.746 30.463 19.784 1.00 44.62 38 ASP B CA 1
ATOM 1340 C C . ASP B 1 42 ? 37.308 30.302 20.300 1.00 44.41 38 ASP B C 1
ATOM 1341 O O . ASP B 1 42 ? 37.091 29.541 21.239 1.00 43.57 38 ASP B O 1
ATOM 1346 N N . ALA B 1 43 ? 36.335 30.984 19.652 1.00 39.10 39 ALA B N 1
ATOM 1347 C CA . ALA B 1 43 ? 34.905 30.929 19.977 1.00 36.31 39 ALA B CA 1
ATOM 1348 C C . ALA B 1 43 ? 34.344 29.526 19.728 1.00 39.29 39 ALA B C 1
ATOM 1349 O O . ALA B 1 43 ? 33.686 28.987 20.605 1.00 37.68 39 ALA B O 1
ATOM 1351 N N . VAL B 1 44 ? 34.672 28.910 18.569 1.00 38.30 40 VAL B N 1
ATOM 1352 C CA . VAL B 1 44 ? 34.275 27.538 18.195 1.00 38.79 40 VAL B CA 1
ATOM 1353 C C . VAL B 1 44 ? 34.890 26.538 19.194 1.00 43.56 40 VAL B C 1
ATOM 1354 O O . VAL B 1 44 ? 34.182 25.647 19.680 1.00 42.69 40 VAL B O 1
ATOM 1358 N N . ASP B 1 45 ? 36.189 26.728 19.525 1.00 40.98 41 ASP B N 1
ATOM 1359 C CA . ASP B 1 45 ? 36.936 25.916 20.489 1.00 42.33 41 ASP B CA 1
ATOM 1360 C C . ASP B 1 45 ? 36.323 26.019 21.882 1.00 44.14 41 ASP B C 1
ATOM 1361 O O . ASP B 1 45 ? 36.217 25.000 22.572 1.00 45.50 41 ASP B O 1
ATOM 1366 N N . PHE B 1 46 ? 35.935 27.246 22.298 1.00 37.26 42 PHE B N 1
ATOM 1367 C CA . PHE B 1 46 ? 35.331 27.488 23.603 1.00 35.36 42 PHE B CA 1
ATOM 1368 C C . PHE B 1 46 ? 34.037 26.680 23.701 1.00 38.23 42 PHE B C 1
ATOM 1369 O O . PHE B 1 46 ? 33.866 25.931 24.656 1.00 39.05 42 PHE B O 1
ATOM 1377 N N . VAL B 1 47 ? 33.140 26.838 22.715 1.00 33.49 43 VAL B N 1
ATOM 1378 C CA . VAL B 1 47 ? 31.842 26.160 22.669 1.00 32.75 43 VAL B CA 1
ATOM 1379 C C . VAL B 1 47 ? 32.002 24.630 22.728 1.00 39.69 43 VAL B C 1
ATOM 1380 O O . VAL B 1 47 ? 31.290 23.977 23.490 1.00 39.69 43 VAL B O 1
ATOM 1384 N N . LYS B 1 48 ? 32.969 24.075 21.978 1.00 39.01 44 LYS B N 1
ATOM 1385 C CA . LYS B 1 48 ? 33.230 22.630 21.951 1.00 41.86 44 LYS B CA 1
ATOM 1386 C C . LYS B 1 48 ? 33.787 22.071 23.264 1.00 47.85 44 LYS B C 1
ATOM 1387 O O . LYS B 1 48 ? 33.303 21.039 23.733 1.00 48.33 44 LYS B O 1
ATOM 1393 N N . LYS B 1 49 ? 34.780 22.761 23.863 1.00 45.45 45 LYS B N 1
ATOM 1394 C CA . LYS B 1 49 ? 35.417 22.341 25.113 1.00 47.13 45 LYS B CA 1
ATOM 1395 C C . LYS B 1 49 ? 34.598 22.656 26.368 1.00 48.74 45 LYS B C 1
ATOM 1396 O O . LYS B 1 49 ? 34.502 21.799 27.252 1.00 50.57 45 LYS B O 1
ATOM 1398 N N . ARG B 1 50 ? 34.040 23.886 26.466 1.00 40.51 46 ARG B N 1
ATOM 1399 C CA . ARG B 1 50 ? 33.283 24.326 27.643 1.00 38.36 46 ARG B CA 1
ATOM 1400 C C . ARG B 1 50 ? 31.800 23.942 27.620 1.00 40.01 46 ARG B C 1
ATOM 1401 O O . ARG B 1 50 ? 31.150 23.951 28.667 1.00 39.54 46 ARG B O 1
ATOM 1403 N N . GLN B 1 51 ? 31.281 23.573 26.437 1.00 35.12 47 GLN B N 1
ATOM 1404 C CA . GLN B 1 51 ? 29.891 23.147 26.225 1.00 33.69 47 GLN B CA 1
ATOM 1405 C C . GLN B 1 51 ? 28.844 24.044 26.931 1.00 35.85 47 GLN B C 1
ATOM 1406 O O . GLN B 1 51 ? 28.153 23.570 27.840 1.00 36.59 47 GLN B O 1
ATOM 1412 N N . PRO B 1 52 ? 28.709 25.341 26.539 1.00 30.42 48 PRO B N 1
ATOM 1413 C CA . PRO B 1 52 ? 27.680 26.197 27.168 1.00 27.82 48 PRO B CA 1
ATOM 1414 C C . PRO B 1 52 ? 26.282 25.670 26.842 1.00 29.57 48 PRO B C 1
ATOM 1415 O O . PRO B 1 52 ? 26.094 24.985 25.822 1.00 28.82 48 PRO B O 1
ATOM 1419 N N . ASP B 1 53 ? 25.311 25.958 27.710 1.00 24.42 49 ASP B N 1
ATOM 1420 C CA . ASP B 1 53 ? 23.955 25.450 27.505 1.00 23.84 49 ASP B CA 1
ATOM 1421 C C . ASP B 1 53 ? 23.279 26.086 26.307 1.00 24.32 49 ASP B C 1
ATOM 1422 O O . ASP B 1 53 ? 22.636 25.399 25.506 1.00 22.98 49 ASP B O 1
ATOM 1427 N N . VAL B 1 54 ? 23.416 27.408 26.211 1.00 20.15 50 VAL B N 1
ATOM 1428 C CA . VAL B 1 54 ? 22.768 28.251 25.213 1.00 19.11 50 VAL B CA 1
ATOM 1429 C C . VAL B 1 54 ? 23.794 29.125 24.482 1.00 22.03 50 VAL B C 1
ATOM 1430 O O . VAL B 1 54 ? 24.723 29.632 25.103 1.00 19.80 50 VAL B O 1
ATOM 1434 N N . CYS B 1 55 ? 23.615 29.280 23.151 1.00 19.67 51 CYS B N 1
ATOM 1435 C CA . CYS B 1 55 ? 24.439 30.132 22.295 1.00 19.63 51 CYS B CA 1
ATOM 1436 C C . CYS B 1 55 ? 23.533 31.200 21.667 1.00 22.03 51 CYS B C 1
ATOM 1437 O O . CYS B 1 55 ? 22.618 30.843 20.926 1.00 20.73 51 CYS B O 1
ATOM 1440 N N . ILE B 1 56 ? 23.789 32.499 21.940 1.00 17.43 52 ILE B N 1
ATOM 1441 C CA . ILE B 1 56 ? 22.997 33.596 21.384 1.00 16.14 52 ILE B CA 1
ATOM 1442 C C . ILE B 1 56 ? 23.762 34.243 20.239 1.00 21.62 52 ILE B C 1
ATOM 1443 O O . ILE B 1 56 ? 24.915 34.652 20.414 1.00 21.02 52 ILE B O 1
ATOM 1448 N N . MET B 1 57 ? 23.119 34.335 19.066 1.00 19.93 53 MET B N 1
ATOM 1449 C CA . MET B 1 57 ? 23.762 34.934 17.907 1.00 22.62 53 MET B CA 1
ATOM 1450 C C . MET B 1 57 ? 22.914 36.007 17.284 1.00 22.66 53 MET B C 1
ATOM 1451 O O . MET B 1 57 ? 21.740 35.784 16.963 1.00 21.99 53 MET B O 1
ATOM 1456 N N . ASP B 1 58 ? 23.521 37.161 17.088 1.00 16.51 54 ASP B N 1
ATOM 1457 C CA . ASP B 1 58 ? 22.901 38.246 16.372 1.00 16.06 54 ASP B CA 1
ATOM 1458 C C . ASP B 1 58 ? 23.319 37.955 14.919 1.00 21.46 54 ASP B C 1
ATOM 1459 O O . ASP B 1 58 ? 24.517 37.889 14.625 1.00 20.79 54 ASP B O 1
ATOM 1464 N N . ILE B 1 59 ? 22.337 37.730 14.030 1.00 18.54 55 ILE B N 1
ATOM 1465 C CA . ILE B 1 59 ? 22.618 37.410 12.622 1.00 18.74 55 ILE B CA 1
ATOM 1466 C C . ILE B 1 59 ? 22.690 38.639 11.704 1.00 23.84 55 ILE B C 1
ATOM 1467 O O . ILE B 1 59 ? 22.840 38.493 10.489 1.00 23.85 55 ILE B O 1
ATOM 1472 N N . GLU B 1 60 ? 22.597 39.841 12.282 1.00 20.91 56 GLU B N 1
ATOM 1473 C CA . GLU B 1 60 ? 22.613 41.085 11.514 1.00 22.05 56 GLU B CA 1
ATOM 1474 C C . GLU B 1 60 ? 23.829 41.966 11.762 1.00 26.41 56 GLU B C 1
ATOM 1475 O O . GLU B 1 60 ? 23.762 43.160 11.487 1.00 27.54 56 GLU B O 1
ATOM 1481 N N . MET B 1 61 ? 24.928 41.413 12.270 1.00 22.02 57 MET B N 1
ATOM 1482 C CA . MET B 1 61 ? 26.113 42.217 12.547 1.00 22.91 57 MET B CA 1
ATOM 1483 C C . MET B 1 61 ? 26.804 42.651 11.284 1.00 27.96 57 MET B C 1
ATOM 1484 O O . MET B 1 61 ? 27.192 41.794 10.482 1.00 29.58 57 MET B O 1
ATOM 1489 N N . PRO B 1 62 ? 26.938 43.983 11.062 1.00 24.65 58 PRO B N 1
ATOM 1490 C CA . PRO B 1 62 ? 27.595 44.462 9.832 1.00 25.91 58 PRO B CA 1
ATOM 1491 C C . PRO B 1 62 ? 29.005 43.901 9.671 1.00 31.15 58 PRO B C 1
ATOM 1492 O O . PRO B 1 62 ? 29.727 43.779 10.663 1.00 29.32 58 PRO B O 1
ATOM 1496 N N . GLY B 1 63 ? 29.354 43.526 8.438 1.00 30.84 59 GLY B N 1
ATOM 1497 C CA . GLY B 1 63 ? 30.658 42.961 8.088 1.00 33.42 59 GLY B CA 1
ATOM 1498 C C . GLY B 1 63 ? 30.948 41.575 8.648 1.00 38.92 59 GLY B C 1
ATOM 1499 O O . GLY B 1 63 ? 32.078 41.090 8.539 1.00 39.76 59 GLY B O 1
ATOM 1500 N N . LYS B 1 64 ? 29.935 40.919 9.244 1.00 35.00 60 LYS B N 1
ATOM 1501 C CA . LYS B 1 64 ? 30.066 39.583 9.833 1.00 35.61 60 LYS B CA 1
ATOM 1502 C C . LYS B 1 64 ? 29.126 38.631 9.114 1.00 44.24 60 LYS B C 1
ATOM 1503 O O . LYS B 1 64 ? 28.168 39.085 8.484 1.00 45.20 60 LYS B O 1
ATOM 1509 N N . THR B 1 65 ? 29.398 37.313 9.201 1.00 42.96 61 THR B N 1
ATOM 1510 C CA . THR B 1 65 ? 28.569 36.269 8.588 1.00 43.70 61 THR B CA 1
ATOM 1511 C C . THR B 1 65 ? 27.208 36.217 9.291 1.00 46.38 61 THR B C 1
ATOM 1512 O O . THR B 1 65 ? 27.140 36.460 10.500 1.00 45.31 61 THR B O 1
ATOM 1516 N N . GLY B 1 66 ? 26.152 35.941 8.524 1.00 43.16 62 GLY B N 1
ATOM 1517 C CA . GLY B 1 66 ? 24.783 35.858 9.029 1.00 40.46 62 GLY B CA 1
ATOM 1518 C C . GLY B 1 66 ? 24.519 34.553 9.748 1.00 41.48 62 GLY B C 1
ATOM 1519 O O . GLY B 1 66 ? 25.086 34.310 10.816 1.00 40.82 62 GLY B O 1
ATOM 1520 N N . LEU B 1 67 ? 23.686 33.686 9.141 1.00 36.73 63 LEU B N 1
ATOM 1521 C CA . LEU B 1 67 ? 23.319 32.364 9.663 1.00 35.38 63 LEU B CA 1
ATOM 1522 C C . LEU B 1 67 ? 24.477 31.364 9.722 1.00 37.49 63 LEU B C 1
ATOM 1523 O O . LEU B 1 67 ? 24.387 30.396 10.468 1.00 36.57 63 LEU B O 1
ATOM 1528 N N . GLU B 1 68 ? 25.525 31.551 8.887 1.00 33.36 64 GLU B N 1
ATOM 1529 C CA . GLU B 1 68 ? 26.713 30.684 8.817 1.00 33.72 64 GLU B CA 1
ATOM 1530 C C . GLU B 1 68 ? 27.358 30.396 10.177 1.00 35.62 64 GLU B C 1
ATOM 1531 O O . GLU B 1 68 ? 27.663 29.234 10.455 1.00 34.34 64 GLU B O 1
ATOM 1537 N N . ALA B 1 69 ? 27.533 31.432 11.033 1.00 31.79 65 ALA B N 1
ATOM 1538 C CA . ALA B 1 69 ? 28.127 31.293 12.370 1.00 31.90 65 ALA B CA 1
ATOM 1539 C C . ALA B 1 69 ? 27.245 30.416 13.266 1.00 36.54 65 ALA B C 1
ATOM 1540 O O . ALA B 1 69 ? 27.776 29.623 14.049 1.00 36.72 65 ALA B O 1
ATOM 1542 N N . ALA B 1 70 ? 25.908 30.522 13.114 1.00 32.89 66 ALA B N 1
ATOM 1543 C CA . ALA B 1 70 ? 24.935 29.703 13.838 1.00 32.49 66 ALA B CA 1
ATOM 1544 C C . ALA B 1 70 ? 24.994 28.266 13.310 1.00 38.14 66 ALA B C 1
ATOM 1545 O O . ALA B 1 70 ? 25.057 27.327 14.108 1.00 38.45 66 ALA B O 1
ATOM 1547 N N . GLU B 1 71 ? 25.049 28.096 11.965 1.00 35.03 67 GLU B N 1
ATOM 1548 C CA . GLU B 1 71 ? 25.146 26.786 11.301 1.00 36.35 67 GLU B CA 1
ATOM 1549 C C . GLU B 1 71 ? 26.449 26.064 11.662 1.00 40.95 67 GLU B C 1
ATOM 1550 O O . GLU B 1 71 ? 26.478 24.837 11.709 1.00 41.34 67 GLU B O 1
ATOM 1556 N N . GLU B 1 72 ? 27.510 26.831 11.948 1.00 37.37 68 GLU B N 1
ATOM 1557 C CA . GLU B 1 72 ? 28.819 26.333 12.357 1.00 39.19 68 GLU B CA 1
ATOM 1558 C C . GLU B 1 72 ? 28.771 25.664 13.737 1.00 42.72 68 GLU B C 1
ATOM 1559 O O . GLU B 1 72 ? 29.607 24.806 14.020 1.00 45.33 68 GLU B O 1
ATOM 1565 N N . LEU B 1 73 ? 27.791 26.051 14.586 1.00 35.10 69 LEU B N 1
ATOM 1566 C CA . LEU B 1 73 ? 27.602 25.509 15.940 1.00 33.98 69 LEU B CA 1
ATOM 1567 C C . LEU B 1 73 ? 26.474 24.465 16.042 1.00 38.86 69 LEU B C 1
ATOM 1568 O O . LEU B 1 73 ? 26.164 24.024 17.150 1.00 38.72 69 LEU B O 1
ATOM 1573 N N . LYS B 1 74 ? 25.876 24.066 14.902 1.00 35.76 70 LYS B N 1
ATOM 1574 C CA . LYS B 1 74 ? 24.751 23.132 14.840 1.00 36.01 70 LYS B CA 1
ATOM 1575 C C . LYS B 1 74 ? 24.966 21.762 15.493 1.00 42.71 70 LYS B C 1
ATOM 1576 O O . LYS B 1 74 ? 24.001 21.161 15.975 1.00 42.13 70 LYS B O 1
ATOM 1582 N N . ASP B 1 75 ? 26.215 21.270 15.504 1.00 41.85 71 ASP B N 1
ATOM 1583 C CA . ASP B 1 75 ? 26.530 19.953 16.065 1.00 44.21 71 ASP B CA 1
ATOM 1584 C C . ASP B 1 75 ? 27.362 20.014 17.357 1.00 48.73 71 ASP B C 1
ATOM 1585 O O . ASP B 1 75 ? 28.022 19.034 17.703 1.00 51.59 71 ASP B O 1
ATOM 1590 N N . THR B 1 76 ? 27.288 21.141 18.092 1.00 42.08 72 THR B N 1
ATOM 1591 C CA . THR B 1 76 ? 28.040 21.349 19.340 1.00 41.87 72 THR B CA 1
ATOM 1592 C C . THR B 1 76 ? 27.290 20.970 20.625 1.00 44.64 72 THR B C 1
ATOM 1593 O O . THR B 1 76 ? 27.927 20.806 21.675 1.00 46.20 72 THR B O 1
ATOM 1597 N N A GLY B 1 77 ? 25.969 20.799 20.525 0.60 39.09 73 GLY B N 1
ATOM 1598 N N B GLY B 1 77 ? 25.961 20.919 20.551 0.40 38.80 73 GLY B N 1
ATOM 1599 C CA A GLY B 1 77 ? 25.112 20.477 21.664 0.60 37.98 73 GLY B CA 1
ATOM 1600 C CA B GLY B 1 77 ? 25.116 20.629 21.704 0.40 37.68 73 GLY B CA 1
ATOM 1601 C C A GLY B 1 77 ? 24.576 21.729 22.331 0.60 37.32 73 GLY B C 1
ATOM 1602 C C B GLY B 1 77 ? 24.558 21.877 22.362 0.40 37.05 73 GLY B C 1
ATOM 1603 O O A GLY B 1 77 ? 23.733 21.660 23.231 0.60 37.18 73 GLY B O 1
ATOM 1604 O O B GLY B 1 77 ? 23.587 21.790 23.120 0.40 36.43 73 GLY B O 1
ATOM 1605 N N A CYS B 1 78 ? 25.074 22.888 21.891 0.60 30.03 74 CYS B N 1
ATOM 1606 N N B CYS B 1 78 ? 25.162 23.052 22.088 0.40 30.49 74 CYS B N 1
ATOM 1607 C CA A CYS B 1 78 ? 24.641 24.180 22.389 0.60 27.07 74 CYS B CA 1
ATOM 1608 C CA B CYS B 1 78 ? 24.668 24.306 22.651 0.40 27.78 74 CYS B CA 1
ATOM 1609 C C A CYS B 1 78 ? 23.260 24.476 21.809 0.60 28.34 74 CYS B C 1
ATOM 1610 C C B CYS B 1 78 ? 23.380 24.725 21.937 0.40 29.92 74 CYS B C 1
ATOM 1611 O O A CYS B 1 78 ? 22.996 24.149 20.648 0.60 27.76 74 CYS B O 1
ATOM 1612 O O B CYS B 1 78 ? 23.314 24.683 20.707 0.40 29.95 74 CYS B O 1
ATOM 1617 N N A LYS B 1 79 ? 22.367 25.034 22.624 0.60 23.19 75 LYS B N 1
ATOM 1618 N N B LYS B 1 79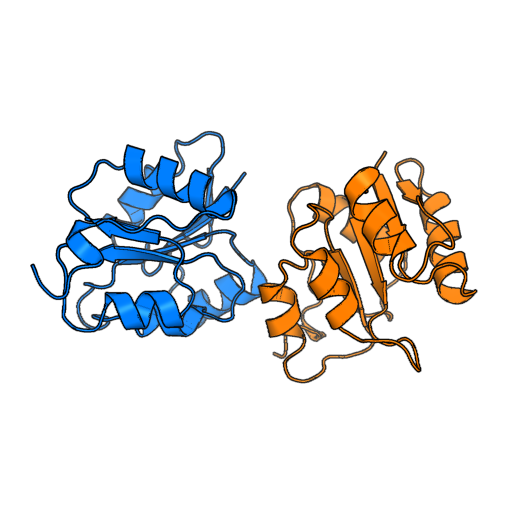 ? 22.327 25.011 22.714 0.40 24.82 75 LYS B N 1
ATOM 1619 C CA A LYS B 1 79 ? 21.029 25.385 22.162 0.60 21.83 75 LYS B CA 1
ATOM 1620 C CA B LYS B 1 79 ? 21.025 25.391 22.168 0.40 23.33 75 LYS B CA 1
ATOM 1621 C C A LYS B 1 79 ? 21.087 26.799 21.575 0.60 23.21 75 LYS B C 1
ATOM 1622 C C B LYS B 1 79 ? 21.087 26.803 21.576 0.40 24.03 75 LYS B C 1
ATOM 1623 O O A LYS B 1 79 ? 21.280 27.772 22.308 0.60 21.11 75 LYS B O 1
ATOM 1624 O O B LYS B 1 79 ? 21.268 27.779 22.308 0.40 22.24 75 LYS B O 1
ATOM 1635 N N . ILE B 1 80 ? 20.991 26.896 20.238 1.00 19.65 76 ILE B N 1
ATOM 1636 C CA . ILE B 1 80 ? 21.093 28.174 19.508 1.00 17.65 76 ILE B CA 1
ATOM 1637 C C . ILE B 1 80 ? 19.846 29.034 19.520 1.00 18.78 76 ILE B C 1
ATOM 1638 O O . ILE B 1 80 ? 18.766 28.587 19.115 1.00 18.59 76 ILE B O 1
ATOM 1643 N N . ILE B 1 81 ? 20.030 30.307 19.907 1.00 14.00 77 ILE B N 1
ATOM 1644 C CA . ILE B 1 81 ? 18.993 31.330 19.877 1.00 13.28 77 ILE B CA 1
ATOM 1645 C C . ILE B 1 81 ? 19.506 32.427 18.956 1.00 18.50 77 ILE B C 1
ATOM 1646 O O . ILE B 1 81 ? 20.575 33.000 19.195 1.00 18.56 77 ILE B O 1
ATOM 1651 N N . ILE B 1 82 ? 18.748 32.708 17.899 1.00 14.57 78 ILE B N 1
ATOM 1652 C CA . ILE B 1 82 ? 19.086 33.740 16.927 1.00 14.95 78 ILE B CA 1
ATOM 1653 C C . ILE B 1 82 ? 18.272 35.011 17.174 1.00 16.83 78 ILE B C 1
ATOM 1654 O O . ILE B 1 82 ? 17.063 34.928 17.409 1.00 15.33 78 ILE B O 1
ATOM 1659 N N . LEU B 1 83 ? 18.931 36.182 17.062 1.00 13.01 79 LEU B N 1
ATOM 1660 C CA . LEU B 1 83 ? 18.279 37.493 17.175 1.00 12.42 79 LEU B CA 1
ATOM 1661 C C . LEU B 1 83 ? 18.306 38.158 15.809 1.00 17.53 79 LEU B C 1
ATOM 1662 O O . LEU B 1 83 ? 19.354 38.184 15.156 1.00 17.06 79 LEU B O 1
ATOM 1667 N N . THR B 1 84 ? 17.153 38.693 15.386 1.00 15.73 80 THR B N 1
ATOM 1668 C CA . THR B 1 84 ? 16.986 39.346 14.087 1.00 16.44 80 THR B CA 1
ATOM 1669 C C . THR B 1 84 ? 15.935 40.457 14.189 1.00 20.09 80 THR B C 1
ATOM 1670 O O . THR B 1 84 ? 15.195 40.500 15.167 1.00 19.66 80 THR B O 1
ATOM 1674 N N . THR B 1 85 ? 15.865 41.349 13.189 1.00 17.10 81 THR B N 1
ATOM 1675 C CA . THR B 1 85 ? 14.897 42.445 13.205 1.00 18.69 81 THR B CA 1
ATOM 1676 C C . THR B 1 85 ? 13.614 42.078 12.458 1.00 23.52 81 THR B C 1
ATOM 1677 O O . THR B 1 85 ? 12.528 42.489 12.873 1.00 23.08 81 THR B O 1
ATOM 1681 N N . PHE B 1 86 ? 13.753 41.377 11.319 1.00 19.89 82 PHE B N 1
ATOM 1682 C CA . PHE B 1 86 ? 12.628 40.998 10.471 1.00 20.56 82 PHE B CA 1
ATOM 1683 C C . PHE B 1 86 ? 12.954 39.739 9.669 1.00 24.23 82 PHE B C 1
ATOM 1684 O O . PHE B 1 86 ? 14.117 39.318 9.617 1.00 20.90 82 PHE B O 1
ATOM 1692 N N . ALA B 1 87 ? 11.913 39.128 9.057 1.00 22.79 83 ALA B N 1
ATOM 1693 C CA . ALA B 1 87 ? 12.058 37.918 8.262 1.00 22.98 83 ALA B CA 1
ATOM 1694 C C . ALA B 1 87 ? 12.854 38.199 6.978 1.00 27.70 83 ALA B C 1
ATOM 1695 O O . ALA B 1 87 ? 12.732 39.273 6.389 1.00 27.30 83 ALA B O 1
ATOM 1697 N N . ARG B 1 88 ? 13.689 37.244 6.562 1.00 25.15 84 ARG B N 1
ATOM 1698 C CA . ARG B 1 88 ? 14.439 37.335 5.295 1.00 25.63 84 ARG B CA 1
ATOM 1699 C C . ARG B 1 88 ? 14.222 36.016 4.536 1.00 29.78 84 ARG B C 1
ATOM 1700 O O . ARG B 1 88 ? 14.063 34.984 5.195 1.00 28.96 84 ARG B O 1
ATOM 1708 N N . PRO B 1 89 ? 14.165 36.005 3.180 1.00 28.47 85 PRO B N 1
ATOM 1709 C CA . PRO B 1 89 ? 13.887 34.740 2.468 1.00 29.11 85 PRO B CA 1
ATOM 1710 C C . PRO B 1 89 ? 14.880 33.626 2.769 1.00 33.50 85 PRO B C 1
ATOM 1711 O O . PRO B 1 89 ? 16.088 33.864 2.813 1.00 32.79 85 PRO B O 1
ATOM 1715 N N . GLY B 1 90 ? 14.345 32.438 3.034 1.00 29.89 86 GLY B N 1
ATOM 1716 C CA . GLY B 1 90 ? 15.126 31.248 3.321 1.00 29.10 86 GLY B CA 1
ATOM 1717 C C . GLY B 1 90 ? 15.688 31.119 4.723 1.00 29.03 86 GLY B C 1
ATOM 1718 O O . GLY B 1 90 ? 16.199 30.050 5.061 1.00 28.77 86 GLY B O 1
ATOM 1719 N N . TYR B 1 91 ? 15.628 32.189 5.543 1.00 23.34 87 TYR B N 1
ATOM 1720 C CA . TYR B 1 91 ? 16.192 32.206 6.903 1.00 21.03 87 TYR B CA 1
ATOM 1721 C C . TYR B 1 91 ? 15.509 31.246 7.874 1.00 24.49 87 TYR B C 1
ATOM 1722 O O . TYR B 1 91 ? 16.201 30.595 8.655 1.00 22.27 87 TYR B O 1
ATOM 1731 N N . PHE B 1 92 ? 14.161 31.182 7.851 1.00 23.55 88 PHE B N 1
ATOM 1732 C CA . PHE B 1 92 ? 13.418 30.292 8.754 1.00 23.86 88 PHE B CA 1
ATOM 1733 C C . PHE B 1 92 ? 13.800 28.840 8.489 1.00 25.24 88 PHE B C 1
ATOM 1734 O O . PHE B 1 92 ? 14.118 28.118 9.435 1.00 24.30 88 PHE B O 1
ATOM 1742 N N . GLN B 1 93 ? 13.814 28.439 7.206 1.00 21.91 89 GLN B N 1
ATOM 1743 C CA . GLN B 1 93 ? 14.177 27.100 6.740 1.00 22.97 89 GLN B CA 1
ATOM 1744 C C . GLN B 1 93 ? 15.608 26.732 7.143 1.00 27.25 89 GLN B C 1
ATOM 1745 O O . GLN B 1 93 ? 15.839 25.614 7.598 1.00 28.60 89 GLN B O 1
ATOM 1751 N N . ARG B 1 94 ? 16.565 27.665 6.969 1.00 23.91 90 ARG B N 1
ATOM 1752 C CA . ARG B 1 94 ? 17.963 27.456 7.360 1.00 23.70 90 ARG B CA 1
ATOM 1753 C C . ARG B 1 94 ? 18.088 27.292 8.874 1.00 26.46 90 ARG B C 1
ATOM 1754 O O . ARG B 1 94 ? 18.811 26.401 9.325 1.00 26.08 90 ARG B O 1
ATOM 1762 N N . ALA B 1 95 ? 17.350 28.112 9.656 1.00 22.52 91 ALA B N 1
ATOM 1763 C CA . ALA B 1 95 ? 17.349 28.025 11.124 1.00 21.48 91 ALA B CA 1
ATOM 1764 C C . ALA B 1 95 ? 16.807 26.663 11.584 1.00 26.05 91 ALA B C 1
ATOM 1765 O O . ALA B 1 95 ? 17.482 25.974 12.345 1.00 25.69 91 ALA B O 1
ATOM 1767 N N . ILE B 1 96 ? 15.645 26.235 11.057 1.00 24.14 92 ILE B N 1
ATOM 1768 C CA . ILE B 1 96 ? 15.061 24.941 11.415 1.00 24.73 92 ILE B CA 1
ATOM 1769 C C . ILE B 1 96 ? 15.975 23.745 11.078 1.00 30.14 92 ILE B C 1
ATOM 1770 O O . ILE B 1 96 ? 16.167 22.875 11.933 1.00 29.59 92 ILE B O 1
ATOM 1775 N N . LYS B 1 97 ? 16.625 23.774 9.884 1.00 27.34 93 LYS B N 1
ATOM 1776 C CA . LYS B 1 97 ? 17.580 22.752 9.433 1.00 28.70 93 LYS B CA 1
ATOM 1777 C C . LYS B 1 97 ? 18.833 22.668 10.306 1.00 31.99 93 LYS B C 1
ATOM 1778 O O . LYS B 1 97 ? 19.347 21.574 10.526 1.00 32.95 93 LYS B O 1
ATOM 1784 N N . ALA B 1 98 ? 19.304 23.816 10.825 1.00 27.28 94 ALA B N 1
ATOM 1785 C CA . ALA B 1 98 ? 20.472 23.901 11.709 1.00 25.50 94 ALA B CA 1
ATOM 1786 C C . ALA B 1 98 ? 20.144 23.516 13.169 1.00 27.61 94 ALA B C 1
ATOM 1787 O O . ALA B 1 98 ? 21.025 23.560 14.033 1.00 26.81 94 ALA B O 1
ATOM 1789 N N . GLY B 1 99 ? 18.887 23.152 13.430 1.00 23.09 95 GLY B N 1
ATOM 1790 C CA . GLY B 1 99 ? 18.408 22.777 14.756 1.00 22.23 95 GLY B CA 1
ATOM 1791 C C . GLY B 1 99 ? 18.290 23.939 15.730 1.00 23.45 95 GLY B C 1
ATOM 1792 O O . GLY B 1 99 ? 18.321 23.728 16.944 1.00 23.52 95 GLY B O 1
ATOM 1793 N N . VAL B 1 100 ? 18.174 25.184 15.210 1.00 18.90 96 VAL B N 1
ATOM 1794 C CA . VAL B 1 100 ? 18.027 26.410 16.010 1.00 17.44 96 VAL B CA 1
ATOM 1795 C C . VAL B 1 100 ? 16.796 26.270 16.910 1.00 21.43 96 VAL B C 1
ATOM 1796 O O . VAL B 1 100 ? 15.754 25.800 16.444 1.00 21.48 96 VAL B O 1
ATOM 1800 N N . LYS B 1 101 ? 16.944 26.615 18.212 1.00 17.35 97 LYS B N 1
ATOM 1801 C CA . LYS B 1 101 ? 15.881 26.478 19.218 1.00 17.28 97 LYS B CA 1
ATOM 1802 C C . LYS B 1 101 ? 15.078 27.754 19.429 1.00 19.94 97 LYS B C 1
ATOM 1803 O O . LYS B 1 101 ? 13.908 27.678 19.792 1.00 20.32 97 LYS B O 1
ATOM 1809 N N . GLY B 1 102 ? 15.713 28.898 19.232 1.00 15.59 98 GLY B N 1
ATOM 1810 C CA . GLY B 1 102 ? 15.084 30.203 19.398 1.00 15.58 98 GLY B CA 1
ATOM 1811 C C . GLY B 1 102 ? 15.337 31.115 18.214 1.00 19.06 98 GLY B C 1
ATOM 1812 O O . GLY B 1 102 ? 16.470 31.222 17.754 1.00 18.84 98 GLY B O 1
ATOM 1813 N N . TYR B 1 103 ? 14.289 31.772 17.701 1.00 15.57 99 TYR B N 1
ATOM 1814 C CA . TYR B 1 103 ? 14.405 32.697 16.562 1.00 15.13 99 TYR B CA 1
ATOM 1815 C C . TYR B 1 103 ? 13.520 33.880 16.943 1.00 18.16 99 TYR B C 1
ATOM 1816 O O . TYR B 1 103 ? 12.290 33.813 16.860 1.00 18.35 99 TYR B O 1
ATOM 1825 N N . LEU B 1 104 ? 14.161 34.918 17.492 1.00 15.29 100 LEU B N 1
ATOM 1826 C CA . LEU B 1 104 ? 13.484 36.058 18.114 1.00 15.12 100 LEU B CA 1
ATOM 1827 C C . LEU B 1 104 ? 13.660 37.389 17.437 1.00 18.37 100 LEU B C 1
ATOM 1828 O O . LEU B 1 104 ? 14.705 37.655 16.840 1.00 17.35 100 LEU B O 1
ATOM 1833 N N . LEU B 1 105 ? 12.627 38.249 17.577 1.00 15.49 101 LEU B N 1
ATOM 1834 C CA . LEU B 1 105 ? 12.638 39.617 17.083 1.00 16.42 101 LEU B CA 1
ATOM 1835 C C . LEU B 1 105 ? 13.387 40.466 18.095 1.00 21.54 101 LEU B C 1
ATOM 1836 O O . LEU B 1 105 ? 13.148 40.335 19.295 1.00 20.83 101 LEU B O 1
ATOM 1841 N N . LYS B 1 106 ? 14.260 41.355 17.617 1.00 18.90 102 LYS B N 1
ATOM 1842 C CA . LYS B 1 106 ? 14.986 42.278 18.477 1.00 20.95 102 LYS B CA 1
ATOM 1843 C C . LYS B 1 106 ? 14.030 43.288 19.145 1.00 30.97 102 LYS B C 1
ATOM 1844 O O . LYS B 1 106 ? 14.341 43.787 20.214 1.00 30.60 102 LYS B O 1
ATOM 1850 N N . ASP B 1 107 ? 12.849 43.526 18.552 1.00 33.81 103 ASP B N 1
ATOM 1851 C CA . ASP B 1 107 ? 11.828 44.436 19.084 1.00 38.49 103 ASP B CA 1
ATOM 1852 C C . ASP B 1 107 ? 11.152 43.986 20.388 1.00 47.65 103 ASP B C 1
ATOM 1853 O O . ASP B 1 107 ? 10.514 44.803 21.060 1.00 50.90 103 ASP B O 1
ATOM 1858 N N . SER B 1 108 ? 11.278 42.709 20.743 1.00 44.76 104 SER B N 1
ATOM 1859 C CA . SER B 1 108 ? 10.677 42.171 21.959 1.00 45.90 104 SER B CA 1
ATOM 1860 C C . SER B 1 108 ? 11.482 42.579 23.221 1.00 52.10 104 SER B C 1
ATOM 1861 O O . SER B 1 108 ? 12.683 42.843 23.111 1.00 50.98 104 SER B O 1
ATOM 1864 N N . PRO B 1 109 ? 10.861 42.651 24.426 1.00 51.15 105 PRO B N 1
ATOM 1865 C CA . PRO B 1 109 ? 11.641 43.020 25.627 1.00 50.88 105 PRO B CA 1
ATOM 1866 C C . PRO B 1 109 ? 12.699 41.974 25.991 1.00 53.44 105 PRO B C 1
ATOM 1867 O O . PRO B 1 109 ? 12.563 40.807 25.612 1.00 52.90 105 PRO B O 1
ATOM 1871 N N . SER B 1 110 ? 13.749 42.387 26.735 1.00 48.33 106 SER B N 1
ATOM 1872 C CA . SER B 1 110 ? 14.805 41.475 27.194 1.00 46.06 106 SER B CA 1
ATOM 1873 C C . SER B 1 110 ? 14.238 40.399 28.151 1.00 47.64 106 SER B C 1
ATOM 1874 O O . SER B 1 110 ? 14.850 39.337 28.310 1.00 45.69 106 SER B O 1
ATOM 1877 N N . GLU B 1 111 ? 13.050 40.669 28.755 1.00 44.30 107 GLU B N 1
ATOM 1878 C CA . GLU B 1 111 ? 12.331 39.717 29.614 1.00 44.41 107 GLU B CA 1
ATOM 1879 C C . GLU B 1 111 ? 11.910 38.515 28.754 1.00 44.95 107 GLU B C 1
ATOM 1880 O O . GLU B 1 111 ? 12.022 37.374 29.209 1.00 44.89 107 GLU B O 1
ATOM 1882 N N . GLU B 1 112 ? 11.494 38.772 27.493 1.00 37.93 108 GLU B N 1
ATOM 1883 C CA . GLU B 1 112 ? 11.144 37.722 26.546 1.00 36.17 108 GLU B CA 1
ATOM 1884 C C . GLU B 1 112 ? 12.370 36.877 26.196 1.00 34.85 108 GLU B C 1
ATOM 1885 O O . GLU B 1 112 ? 12.225 35.670 26.048 1.00 34.84 108 GLU B O 1
ATOM 1887 N N . LEU B 1 113 ? 13.582 37.488 26.110 1.00 27.51 109 LEU B N 1
ATOM 1888 C CA . LEU B 1 113 ? 14.804 36.728 25.849 1.00 24.37 109 LEU B CA 1
ATOM 1889 C C . LEU B 1 113 ? 15.110 35.812 27.033 1.00 26.15 109 LEU B C 1
ATOM 1890 O O . LEU B 1 113 ? 15.360 34.631 26.813 1.00 26.27 109 LEU B O 1
ATOM 1895 N N . ALA B 1 114 ? 15.094 36.353 28.282 1.00 21.93 110 ALA B N 1
ATOM 1896 C CA . ALA B 1 114 ? 15.343 35.571 29.497 1.00 21.67 110 ALA B CA 1
ATOM 1897 C C . ALA B 1 114 ? 14.366 34.374 29.572 1.00 26.67 110 ALA B C 1
ATOM 1898 O O . ALA B 1 114 ? 14.799 33.247 29.819 1.00 24.55 110 ALA B O 1
ATOM 1900 N N . ASN B 1 115 ? 13.063 34.618 29.307 1.00 26.12 111 ASN B N 1
ATOM 1901 C CA . ASN B 1 115 ? 12.031 33.577 29.315 1.00 27.80 111 ASN B CA 1
ATOM 1902 C C . ASN B 1 115 ? 12.244 32.551 28.205 1.00 29.36 111 ASN B C 1
ATOM 1903 O O . ASN B 1 115 ? 12.023 31.361 28.444 1.00 28.61 111 ASN B O 1
ATOM 1908 N N . ALA B 1 116 ? 12.700 33.002 27.006 1.00 23.86 112 ALA B N 1
ATOM 1909 C CA . ALA B 1 116 ? 13.002 32.119 25.871 1.00 22.78 112 ALA B CA 1
ATOM 1910 C C . ALA B 1 116 ? 14.173 31.215 26.228 1.00 25.01 112 ALA B C 1
ATOM 1911 O O . ALA B 1 116 ? 14.120 30.037 25.906 1.00 24.83 112 ALA B O 1
ATOM 1913 N N . ILE B 1 117 ? 15.216 31.752 26.918 1.00 21.39 113 ILE B N 1
ATOM 1914 C CA . ILE B 1 117 ? 16.382 30.969 27.369 1.00 20.49 113 ILE B CA 1
ATOM 1915 C C . ILE B 1 117 ? 15.906 29.829 28.285 1.00 24.57 113 ILE B C 1
ATOM 1916 O O . ILE B 1 117 ? 16.310 28.683 28.087 1.00 23.64 113 ILE B O 1
ATOM 1921 N N . ARG B 1 118 ? 15.036 30.148 29.268 1.00 22.44 114 ARG B N 1
ATOM 1922 C CA . ARG B 1 118 ? 14.485 29.167 30.214 1.00 24.52 114 ARG B CA 1
ATOM 1923 C C . ARG B 1 118 ? 13.629 28.113 29.497 1.00 29.29 114 ARG B C 1
ATOM 1924 O O . ARG B 1 118 ? 13.775 26.921 29.771 1.00 29.72 114 ARG B O 1
ATOM 1932 N N . SER B 1 119 ? 12.777 28.557 28.545 1.00 26.04 115 SER B N 1
ATOM 1933 C CA . SER B 1 119 ? 11.911 27.679 27.755 1.00 25.96 115 SER B CA 1
ATOM 1934 C C . SER B 1 119 ? 12.748 26.728 26.908 1.00 28.55 115 SER B C 1
ATOM 1935 O O . SER B 1 119 ? 12.476 25.534 26.891 1.00 29.21 115 SER B O 1
ATOM 1938 N N . VAL B 1 120 ? 13.789 27.256 26.242 1.00 23.40 116 VAL B N 1
ATOM 1939 C CA . VAL B 1 120 ? 14.712 26.492 25.400 1.00 23.67 116 VAL B CA 1
ATOM 1940 C C . VAL B 1 120 ? 15.454 25.435 26.248 1.00 29.44 116 VAL B C 1
ATOM 1941 O O . VAL B 1 120 ? 15.613 24.298 25.803 1.00 29.71 116 VAL B O 1
ATOM 1945 N N . MET B 1 121 ? 15.800 25.783 27.504 1.00 27.23 117 MET B N 1
ATOM 1946 C CA . MET B 1 121 ? 16.418 24.850 28.448 1.00 29.52 117 MET B CA 1
ATOM 1947 C C . MET B 1 121 ? 15.432 23.752 28.901 1.00 35.60 117 MET B C 1
ATOM 1948 O O . MET B 1 121 ? 15.860 22.706 29.403 1.00 37.43 117 MET B O 1
ATOM 1953 N N . ASN B 1 122 ? 14.122 23.981 28.698 1.00 32.66 118 ASN B N 1
ATOM 1954 C CA . ASN B 1 122 ? 13.076 23.013 29.025 1.00 35.58 118 ASN B CA 1
ATOM 1955 C C . ASN B 1 122 ? 12.621 22.197 27.790 1.00 40.04 118 ASN B C 1
ATOM 1956 O O . ASN B 1 122 ? 11.551 21.585 27.815 1.00 40.76 118 ASN B O 1
ATOM 1961 N N . GLY B 1 123 ? 13.442 22.205 26.736 1.00 35.60 119 GLY B N 1
ATOM 1962 C CA . GLY B 1 123 ? 13.207 21.457 25.502 1.00 35.53 119 GLY B CA 1
ATOM 1963 C C . GLY B 1 123 ? 12.272 22.088 24.490 1.00 38.47 119 GLY B C 1
ATOM 1964 O O . GLY B 1 123 ? 11.936 21.452 23.486 1.00 39.01 119 GLY B O 1
ATOM 1965 N N . LYS B 1 124 ? 11.855 23.341 24.727 1.00 32.47 120 LYS B N 1
ATOM 1966 C CA . LYS B 1 124 ? 10.933 24.042 23.828 1.00 31.37 120 LYS B CA 1
ATOM 1967 C C . LYS B 1 124 ? 11.655 24.765 22.705 1.00 33.22 120 LYS B C 1
ATOM 1968 O O . LYS B 1 124 ? 12.861 25.032 22.796 1.00 31.34 120 LYS B O 1
ATOM 1974 N N . ARG B 1 125 ? 10.894 25.078 21.639 1.00 29.54 121 ARG B N 1
ATOM 1975 C CA . ARG B 1 125 ? 11.342 25.844 20.476 1.00 27.25 121 ARG B CA 1
ATOM 1976 C C . ARG B 1 125 ? 10.532 27.156 20.520 1.00 29.88 121 ARG B C 1
ATOM 1977 O O . ARG B 1 125 ? 9.304 27.099 20.623 1.00 30.74 121 ARG B O 1
ATOM 1985 N N . ILE B 1 126 ? 11.213 28.324 20.512 1.00 22.80 122 ILE B N 1
ATOM 1986 C CA . ILE B 1 126 ? 10.553 29.633 20.600 1.00 21.64 122 ILE B CA 1
ATOM 1987 C C . ILE B 1 126 ? 10.854 30.426 19.332 1.00 24.20 122 ILE B C 1
ATOM 1988 O O . ILE B 1 126 ? 11.935 30.987 19.191 1.00 21.46 122 ILE B O 1
ATOM 1993 N N . TYR B 1 127 ? 9.904 30.446 18.404 1.00 21.71 123 TYR B N 1
ATOM 1994 C CA . TYR B 1 127 ? 10.072 31.156 17.144 1.00 21.36 123 TYR B CA 1
ATOM 1995 C C . TYR B 1 127 ? 8.993 32.232 17.044 1.00 26.44 123 TYR B C 1
ATOM 1996 O O . TYR B 1 127 ? 7.801 31.924 17.202 1.00 26.60 123 TYR B O 1
ATOM 2005 N N . ALA B 1 128 ? 9.397 33.484 16.786 1.00 21.77 124 ALA B N 1
ATOM 2006 C CA . ALA B 1 128 ? 8.432 34.574 16.587 1.00 22.76 124 ALA B CA 1
ATOM 2007 C C . ALA B 1 128 ? 7.583 34.242 15.327 1.00 27.36 124 ALA B C 1
ATOM 2008 O O . ALA B 1 128 ? 8.159 33.913 14.285 1.00 24.49 124 ALA B O 1
ATOM 2010 N N . PRO B 1 129 ? 6.228 34.253 15.403 1.00 27.35 125 PRO B N 1
ATOM 2011 C CA . PRO B 1 129 ? 5.425 33.937 14.199 1.00 28.66 125 PRO B CA 1
ATOM 2012 C C . PRO B 1 129 ? 5.768 34.838 13.009 1.00 33.38 125 PRO B C 1
ATOM 2013 O O . PRO B 1 129 ? 5.796 34.373 11.874 1.00 32.59 125 PRO B O 1
ATOM 2017 N N . GLU B 1 130 ? 6.103 36.115 13.289 1.00 30.92 126 GLU B N 1
ATOM 2018 C CA . GLU B 1 130 ? 6.520 37.117 12.297 1.00 31.52 126 GLU B CA 1
ATOM 2019 C C . GLU B 1 130 ? 7.759 36.662 11.490 1.00 34.17 126 GLU B C 1
ATOM 2020 O O . GLU B 1 130 ? 7.974 37.147 10.377 1.00 36.07 126 GLU B O 1
ATOM 2026 N N . LEU B 1 131 ? 8.566 35.743 12.058 1.00 26.87 127 LEU B N 1
ATOM 2027 C CA . LEU B 1 131 ? 9.789 35.229 11.436 1.00 24.99 127 LEU B CA 1
ATOM 2028 C C . LEU B 1 131 ? 9.635 33.884 10.720 1.00 32.76 127 LEU B C 1
ATOM 2029 O O . LEU B 1 131 ? 10.542 33.478 9.993 1.00 31.98 127 LEU B O 1
ATOM 2034 N N . MET B 1 132 ? 8.477 33.228 10.866 1.00 33.12 128 MET B N 1
ATOM 2035 C CA . MET B 1 132 ? 8.227 31.919 10.264 1.00 35.41 128 MET B CA 1
ATOM 2036 C C . MET B 1 132 ? 7.814 31.965 8.785 1.00 43.82 128 MET B C 1
ATOM 2037 O O . MET B 1 132 ? 7.439 30.943 8.217 1.00 45.70 128 MET B O 1
ATOM 2042 N N . GLU B 1 133 ? 7.973 33.147 8.152 1.00 42.28 129 GLU B N 1
ATOM 2043 C CA . GLU B 1 133 ? 7.681 33.429 6.743 1.00 44.56 129 GLU B CA 1
ATOM 2044 C C . GLU B 1 133 ? 6.268 32.947 6.353 1.00 52.52 129 GLU B C 1
ATOM 2045 O O . GLU B 1 133 ? 6.100 32.126 5.445 1.00 53.53 129 GLU B O 1
ATOM 2051 N N . ASP B 1 134 ? 5.263 33.476 7.103 1.00 50.59 130 ASP B N 1
ATOM 2052 C CA . ASP B 1 134 ? 3.816 33.227 7.057 1.00 70.84 130 ASP B CA 1
ATOM 2053 C C . ASP B 1 134 ? 3.257 32.718 5.740 1.00 93.42 130 ASP B C 1
ATOM 2054 O O . ASP B 1 134 ? 2.350 31.894 5.758 1.00 51.55 130 ASP B O 1
#

Organism: Bacillus subtilis (strain 168) (NCBI:txid224308)

Radius of gyration: 20.05 Å; Cα contacts (8 Å, |Δi|>4): 512; chains: 2; bounding box: 44×54×47 Å

B-factor: mean 30.48, std 13.47, range [9.31, 101.15]

Secondary structure (DSSP, 8-state):
-EEEEETTTTSHHHHHHHHHHTTSTTEEE-STT--THHHHHHHHHH--SEEEEETT-TTS-SSHHHHTTTTSS-EEEEEESS--TTHHHHHHHTT--EEEETTS-HHHHHHHHHHHHTT--EE-GGGSSS--/-EEEEETTTTSHHHHHHHHHHHTSTTEEEESTT--THHHHHHHHHH--SEEEEETT-TTS-STHHHHTTTTSS-EEEEEESS--TTHHHHHHHTT-SEEEETTS-HHHHHHHHHHHHTT--EE-GGGS--

Sequence (262 aa):
MISIFIAEDQQMLLGALGSLLLNNLLEDDMEVVGKGTTGQDAVDFVKKRQPDVCIMDIEMMPPGGKKTTGGLLEAAEELKDTGGCCKKIIILTTFARPGYFQRAIKAGVKGYLLKDSPSEELANAIRSVMNGKRIYAPELMEDLYMISIFIAEDQQMLLGALGSLLNLEDDMEVVGKGTTGQDAVDFVKKRQPDVCIMDIEMPGKTGLEAAEELKDTGGCCKKIIILTTFARPGYFQRAIKAGVKGYLLKDSPSEELANAIRSVMNGKRIYAPELMED

CATH classification: 3.40.50.2300